Protein AF-A0A2J8XQU2-F1 (afdb_monomer_lite)

pLDDT: mean 79.67, std 24.93, range [30.41, 98.69]

Structure (mmCIF, N/CA/C/O backbone):
data_AF-A0A2J8XQU2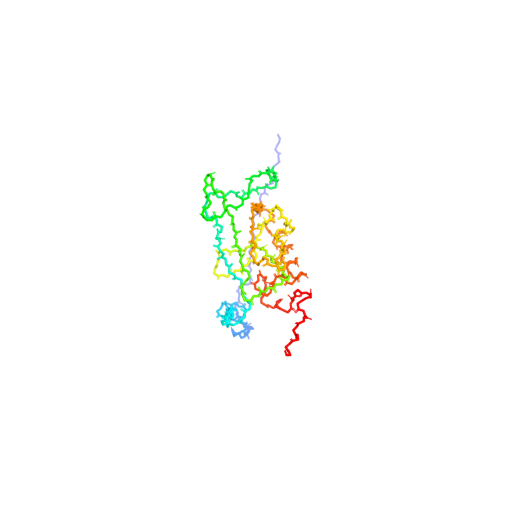-F1
#
_entry.id   AF-A0A2J8XQU2-F1
#
loop_
_atom_site.group_PDB
_atom_site.id
_atom_site.type_symbol
_atom_site.label_atom_id
_atom_site.label_alt_id
_atom_site.label_comp_id
_atom_site.label_asym_id
_atom_site.label_entity_id
_atom_site.label_seq_id
_atom_site.pdbx_PDB_ins_code
_atom_site.Cartn_x
_atom_site.Cartn_y
_atom_site.Cartn_z
_atom_site.occupancy
_atom_site.B_iso_or_equiv
_atom_site.auth_seq_id
_atom_site.auth_comp_id
_atom_site.auth_asym_id
_atom_site.auth_atom_id
_atom_site.pdbx_PDB_model_num
ATOM 1 N N . MET A 1 1 ? 41.305 3.226 -58.412 1.00 43.12 1 MET A N 1
ATOM 2 C CA . MET A 1 1 ? 41.741 1.813 -58.460 1.00 43.12 1 MET A CA 1
ATOM 3 C C . MET A 1 1 ? 40.711 0.968 -57.724 1.00 43.12 1 MET A C 1
ATOM 5 O O . MET A 1 1 ? 40.392 1.284 -56.589 1.00 43.12 1 MET A O 1
ATOM 9 N N . LYS A 1 2 ? 40.124 -0.008 -58.424 1.00 38.25 2 LYS A N 1
ATOM 10 C CA . LYS A 1 2 ? 39.023 -0.888 -57.993 1.00 38.25 2 LYS A CA 1
ATOM 11 C C . LYS A 1 2 ? 39.563 -2.205 -57.416 1.00 38.25 2 LYS A C 1
ATOM 13 O O . LYS A 1 2 ? 40.606 -2.656 -57.878 1.00 38.25 2 LYS A O 1
ATOM 18 N N . ARG A 1 3 ? 38.793 -2.818 -56.510 1.00 38.66 3 ARG A N 1
ATOM 19 C CA . ARG A 1 3 ? 38.532 -4.266 -56.267 1.00 38.66 3 ARG A CA 1
ATOM 20 C C . ARG A 1 3 ? 37.458 -4.273 -55.160 1.00 38.66 3 ARG A C 1
ATOM 22 O O . ARG A 1 3 ? 37.743 -3.732 -54.105 1.00 38.66 3 ARG A O 1
ATOM 29 N N . THR A 1 4 ? 36.184 -4.662 -55.271 1.00 38.62 4 THR A N 1
ATOM 30 C CA . THR A 1 4 ? 35.387 -5.628 -56.060 1.00 38.62 4 THR A CA 1
ATOM 31 C C . THR A 1 4 ? 35.758 -7.091 -55.838 1.00 38.62 4 THR A C 1
ATOM 33 O O . THR A 1 4 ? 36.781 -7.534 -56.339 1.00 38.62 4 THR A O 1
ATOM 36 N N . THR A 1 5 ? 34.885 -7.818 -55.131 1.00 39.47 5 THR A N 1
ATOM 37 C CA . THR A 1 5 ? 34.452 -9.226 -55.323 1.00 39.47 5 THR A CA 1
ATOM 38 C C . THR A 1 5 ? 33.246 -9.421 -54.378 1.00 39.47 5 THR A C 1
ATOM 40 O O . THR A 1 5 ? 33.361 -9.128 -53.198 1.00 39.47 5 THR A O 1
ATOM 43 N N . SER A 1 6 ? 31.993 -9.531 -54.833 1.00 33.88 6 SER A N 1
ATOM 44 C CA . SER A 1 6 ? 31.282 -10.534 -55.656 1.00 33.88 6 SER A CA 1
ATOM 45 C C . SER A 1 6 ? 30.573 -11.592 -54.800 1.00 33.88 6 SER A C 1
ATOM 47 O O . SER A 1 6 ? 31.212 -12.413 -54.155 1.00 33.88 6 SER A O 1
ATOM 49 N N . PHE A 1 7 ? 29.241 -11.574 -54.879 1.00 35.94 7 PHE A N 1
ATOM 50 C CA . PHE A 1 7 ? 28.306 -12.632 -54.488 1.00 35.94 7 PHE A CA 1
ATOM 51 C C . PHE A 1 7 ? 28.601 -13.979 -55.177 1.00 35.94 7 PHE A C 1
ATOM 53 O O . PHE A 1 7 ? 29.077 -13.983 -56.315 1.00 35.94 7 PHE A O 1
ATOM 60 N N . ARG A 1 8 ? 28.180 -15.091 -54.548 1.00 34.09 8 ARG A N 1
ATOM 61 C CA . ARG A 1 8 ? 27.651 -16.299 -55.218 1.00 34.09 8 ARG A CA 1
ATOM 62 C C . ARG A 1 8 ? 26.513 -16.924 -54.397 1.00 34.09 8 ARG A C 1
ATOM 64 O O . ARG A 1 8 ? 26.607 -17.001 -53.177 1.00 34.09 8 ARG A O 1
ATOM 71 N N . MET A 1 9 ? 25.452 -17.312 -55.104 1.00 30.41 9 MET A N 1
ATOM 72 C CA . MET A 1 9 ? 24.265 -18.032 -54.632 1.00 30.41 9 MET A CA 1
ATOM 73 C C . MET A 1 9 ? 24.419 -19.555 -54.808 1.00 30.41 9 MET A C 1
ATOM 75 O O . MET A 1 9 ? 25.161 -19.970 -55.691 1.00 30.41 9 MET A O 1
ATOM 79 N N . ALA A 1 10 ? 23.667 -20.286 -53.971 1.00 38.69 10 ALA A N 1
ATOM 80 C CA . ALA A 1 10 ? 22.918 -21.542 -54.163 1.00 38.69 10 ALA A CA 1
ATOM 81 C C . ALA A 1 10 ? 23.519 -22.730 -54.934 1.00 38.69 10 ALA A C 1
ATOM 83 O O . ALA A 1 10 ? 23.870 -22.583 -56.095 1.00 38.69 10 ALA A O 1
ATOM 84 N N . GLU A 1 11 ? 23.435 -23.917 -54.317 1.00 32.09 11 GLU A N 1
ATOM 85 C CA . GLU A 1 11 ? 22.993 -25.167 -54.961 1.00 32.09 11 GLU A CA 1
ATOM 86 C C . GLU A 1 11 ? 22.235 -26.042 -53.942 1.00 32.09 11 GLU A C 1
ATOM 88 O O . GLU A 1 11 ? 22.386 -25.888 -52.728 1.00 32.09 11 GLU A O 1
ATOM 93 N N . ASP A 1 12 ? 21.363 -26.878 -54.498 1.00 31.36 12 ASP A N 1
ATOM 94 C CA . ASP A 1 12 ? 20.118 -27.413 -53.958 1.00 31.36 12 ASP A CA 1
ATOM 95 C C . ASP A 1 12 ? 20.217 -28.688 -53.097 1.00 31.36 12 ASP A C 1
ATOM 97 O O . ASP A 1 12 ? 21.162 -29.475 -53.141 1.00 31.36 12 ASP A O 1
ATOM 101 N N . ASP A 1 13 ? 19.132 -28.863 -52.346 1.00 43.59 13 ASP A N 1
ATOM 102 C CA . ASP A 1 13 ? 18.644 -30.014 -51.583 1.00 43.59 13 ASP A CA 1
ATOM 103 C C . ASP A 1 13 ? 18.336 -31.231 -52.481 1.00 43.59 13 ASP A C 1
ATOM 105 O O . ASP A 1 13 ? 17.802 -31.060 -53.583 1.00 43.59 13 ASP A O 1
ATOM 109 N N . PRO A 1 14 ? 18.577 -32.472 -52.012 1.00 33.66 14 PRO A N 1
ATOM 110 C CA . PRO A 1 14 ? 17.665 -33.537 -52.408 1.00 33.66 14 PRO A CA 1
ATOM 111 C C . PRO A 1 14 ? 17.431 -34.590 -51.315 1.00 33.66 14 PRO A C 1
ATOM 113 O O . PRO A 1 14 ? 17.904 -35.708 -51.469 1.00 33.66 14 PRO A O 1
ATOM 116 N N . TYR A 1 15 ? 16.650 -34.322 -50.263 1.00 31.59 15 TYR A N 1
ATOM 117 C CA . TYR A 1 15 ? 15.946 -35.409 -49.547 1.00 31.59 15 TYR A CA 1
ATOM 118 C C . TYR A 1 15 ? 14.568 -34.988 -49.013 1.00 31.59 15 TYR A C 1
ATOM 120 O O . TYR A 1 15 ? 14.343 -34.828 -47.815 1.00 31.59 15 TYR A O 1
ATOM 128 N N . LEU A 1 16 ? 13.595 -34.911 -49.925 1.00 37.19 16 LEU A N 1
ATOM 129 C CA . LEU A 1 16 ? 12.168 -34.918 -49.603 1.00 37.19 16 LEU A CA 1
ATOM 130 C C . LEU A 1 16 ? 11.583 -36.298 -49.950 1.00 37.19 16 LEU A C 1
ATOM 132 O O . LEU A 1 16 ? 11.420 -36.645 -51.117 1.00 37.19 16 LEU A O 1
ATOM 136 N N . GLY A 1 17 ? 11.271 -37.083 -48.913 1.00 31.03 17 GLY A N 1
ATOM 137 C CA . GLY A 1 17 ? 10.650 -38.408 -49.007 1.00 31.03 17 GLY A CA 1
ATOM 138 C C . GLY A 1 17 ? 10.091 -38.895 -47.659 1.00 31.03 17 GLY A C 1
ATOM 139 O O . GLY A 1 17 ? 10.755 -39.650 -46.967 1.00 31.03 17 GLY A O 1
ATOM 140 N N . ARG A 1 18 ? 8.894 -38.388 -47.304 1.00 32.62 18 ARG A N 1
ATOM 141 C CA . ARG A 1 18 ? 7.809 -38.884 -46.396 1.00 32.62 18 ARG A CA 1
ATOM 142 C C . ARG A 1 18 ? 7.879 -40.343 -45.841 1.00 32.62 18 ARG A C 1
ATOM 144 O O . ARG A 1 18 ? 8.442 -41.190 -46.521 1.00 32.62 18 ARG A O 1
ATOM 151 N N . PRO A 1 19 ? 7.000 -40.753 -44.883 1.00 43.22 19 PRO A N 1
ATOM 152 C CA . PRO A 1 19 ? 6.423 -40.074 -43.705 1.00 43.22 19 PRO A CA 1
ATOM 153 C C . PRO A 1 19 ? 6.306 -40.992 -42.439 1.00 43.22 19 PRO A C 1
ATOM 155 O O . PRO A 1 19 ? 6.551 -42.188 -42.495 1.00 43.22 19 PRO A O 1
ATOM 158 N N . GLU A 1 20 ? 5.817 -40.415 -41.333 1.00 37.53 20 GLU A N 1
ATOM 159 C CA . GLU A 1 20 ? 5.125 -41.058 -40.187 1.00 37.53 20 GLU A CA 1
ATOM 160 C C . GLU A 1 20 ? 5.890 -42.012 -39.250 1.00 37.53 20 GLU A C 1
ATOM 162 O O . GLU A 1 20 ? 6.042 -43.198 -39.517 1.00 37.53 20 GLU A O 1
ATOM 167 N N . GLN A 1 21 ? 6.176 -41.525 -38.036 1.00 33.41 21 GLN A N 1
ATOM 168 C CA . GLN A 1 21 ? 5.879 -42.262 -36.802 1.00 33.41 21 GLN A CA 1
ATOM 169 C C . GLN A 1 21 ? 5.622 -41.262 -35.665 1.00 33.41 21 GLN A C 1
ATOM 171 O O . GLN A 1 21 ? 6.526 -40.674 -35.076 1.00 33.41 21 GLN A O 1
ATOM 176 N N . MET A 1 22 ? 4.331 -41.031 -35.426 1.00 33.19 22 MET A N 1
ATOM 177 C CA . MET A 1 22 ? 3.777 -40.339 -34.269 1.00 33.19 22 MET A CA 1
ATOM 178 C C . MET A 1 22 ? 4.274 -40.991 -32.975 1.00 33.19 22 MET A C 1
ATOM 180 O O . MET A 1 22 ? 3.878 -42.110 -32.651 1.00 33.19 22 MET A O 1
ATOM 184 N N . PHE A 1 23 ? 5.042 -40.259 -32.169 1.00 31.48 23 PHE A N 1
ATOM 185 C CA . PHE A 1 23 ? 4.977 -40.461 -30.726 1.00 31.48 23 PHE A CA 1
ATOM 186 C C . PHE A 1 23 ? 3.638 -39.889 -30.267 1.00 31.48 23 PHE A C 1
ATOM 188 O O . PHE A 1 23 ? 3.487 -38.684 -30.073 1.00 31.48 23 PHE A O 1
ATOM 195 N N . HIS A 1 24 ? 2.636 -40.761 -30.181 1.00 40.06 24 HIS A N 1
ATOM 196 C CA . HIS A 1 24 ? 1.336 -40.437 -29.614 1.00 40.06 24 HIS A CA 1
ATOM 197 C C . HIS A 1 24 ? 1.520 -40.254 -28.102 1.00 40.06 24 HIS A C 1
ATOM 199 O O . HIS A 1 24 ? 1.415 -41.197 -27.323 1.00 40.06 24 HIS A O 1
ATOM 205 N N . LEU A 1 25 ? 1.862 -39.037 -27.687 1.00 40.47 25 LEU A N 1
ATOM 206 C CA . LEU A 1 25 ? 1.637 -38.603 -26.316 1.00 40.47 25 LEU A CA 1
ATOM 207 C C . LEU A 1 25 ? 0.149 -38.264 -26.190 1.00 40.47 25 LEU A C 1
ATOM 209 O O . LEU A 1 25 ? -0.424 -37.605 -27.059 1.00 40.47 25 LEU A O 1
ATOM 213 N N . ASP A 1 26 ? -0.482 -38.805 -25.153 1.00 40.19 26 ASP A N 1
ATOM 214 C CA . ASP A 1 26 ? -1.908 -38.659 -24.869 1.00 40.19 26 ASP A CA 1
ATOM 215 C C . ASP A 1 26 ? -2.304 -37.163 -24.793 1.00 40.19 26 ASP A C 1
ATOM 217 O O . ASP A 1 26 ? -1.737 -36.427 -23.976 1.00 40.19 26 ASP A O 1
ATOM 221 N N . PRO A 1 27 ? -3.275 -36.691 -25.606 1.00 43.34 27 PRO A N 1
ATOM 222 C CA . PRO A 1 27 ? -3.783 -35.318 -25.552 1.00 43.34 27 PRO A CA 1
ATOM 223 C C . PRO A 1 27 ? -4.385 -34.934 -24.190 1.00 43.34 27 PRO A C 1
ATOM 225 O O . PRO A 1 27 ? -4.588 -33.748 -23.922 1.00 43.34 27 PRO A O 1
ATOM 228 N N . SER A 1 28 ? -4.668 -35.906 -23.316 1.00 45.03 28 SER A N 1
ATOM 229 C CA . SER A 1 28 ? -5.203 -35.658 -21.976 1.00 45.03 28 SER A CA 1
ATOM 230 C C . SER A 1 28 ? -4.217 -34.934 -21.050 1.00 45.03 28 SER A C 1
ATOM 232 O O . SER A 1 28 ? -4.653 -34.199 -20.167 1.00 45.03 28 SER A O 1
ATOM 234 N N . LEU A 1 29 ? -2.900 -35.057 -21.270 1.00 44.59 29 LEU A N 1
ATOM 235 C CA . LEU A 1 29 ? -1.884 -34.482 -20.376 1.00 44.59 29 LEU A CA 1
ATOM 236 C C . LEU A 1 29 ? -1.536 -33.019 -20.689 1.00 44.59 29 LEU A C 1
ATOM 238 O O . LEU A 1 29 ? -1.094 -32.291 -19.802 1.00 44.59 29 LEU A O 1
ATOM 242 N N . THR A 1 30 ? -1.768 -32.549 -21.918 1.00 43.12 30 THR A N 1
ATOM 243 C CA . THR A 1 30 ? -1.549 -31.136 -22.279 1.00 43.12 30 THR A CA 1
ATOM 244 C C . THR A 1 30 ? -2.686 -30.227 -21.817 1.00 43.12 30 THR A C 1
ATOM 246 O O . THR A 1 30 ? -2.458 -29.048 -21.543 1.00 43.12 30 THR A O 1
ATOM 249 N N . HIS A 1 31 ? -3.902 -30.763 -21.673 1.00 42.72 31 HIS A N 1
ATOM 250 C CA . HIS A 1 31 ? -5.060 -29.996 -21.206 1.00 42.72 31 HIS A CA 1
ATOM 251 C C . HIS A 1 31 ? -5.045 -29.715 -19.697 1.00 42.72 31 HIS A C 1
ATOM 253 O O . HIS A 1 31 ? -5.688 -28.765 -19.252 1.00 42.72 31 HIS A O 1
ATOM 259 N N . THR A 1 32 ? -4.269 -30.464 -18.912 1.00 41.50 32 THR A N 1
ATOM 260 C CA . THR A 1 32 ? -4.180 -30.277 -17.455 1.00 41.50 32 THR A CA 1
ATOM 261 C C . THR A 1 32 ? -3.236 -29.141 -17.044 1.00 41.50 32 THR A C 1
ATOM 263 O O . THR A 1 32 ? -3.333 -28.655 -15.923 1.00 41.50 32 THR A O 1
ATOM 266 N N . ILE A 1 33 ? -2.346 -28.681 -17.935 1.00 46.94 33 ILE A N 1
ATOM 267 C CA . ILE A 1 33 ? -1.337 -27.645 -17.623 1.00 46.94 33 ILE A CA 1
ATOM 268 C C . ILE A 1 33 ? -1.902 -26.220 -17.783 1.00 46.94 33 ILE A C 1
ATOM 270 O O . ILE A 1 33 ? -1.455 -25.293 -17.116 1.00 46.94 33 ILE A O 1
ATOM 274 N N . PHE A 1 34 ? -2.916 -26.034 -18.634 1.00 44.94 34 PHE A N 1
ATOM 275 C CA . PHE A 1 34 ? -3.485 -24.722 -18.969 1.00 44.94 34 PHE A CA 1
ATOM 276 C C . PHE A 1 34 ? -5.014 -24.698 -18.851 1.00 44.94 34 PHE A C 1
ATOM 278 O O . PHE A 1 34 ? -5.697 -24.165 -19.723 1.00 44.94 34 PHE A O 1
ATOM 285 N N . ASN A 1 35 ? -5.570 -25.255 -17.771 1.00 38.97 35 ASN A N 1
ATOM 286 C CA . ASN A 1 35 ? -6.987 -25.065 -17.465 1.00 38.97 35 ASN A CA 1
ATOM 287 C C . ASN A 1 35 ? -7.169 -23.971 -16.390 1.00 38.97 35 ASN A C 1
ATOM 289 O O . ASN A 1 35 ? -6.991 -24.250 -15.205 1.00 38.97 35 ASN A O 1
ATOM 293 N N . PRO A 1 36 ? -7.531 -22.723 -16.753 1.00 44.53 36 PRO A N 1
ATOM 294 C CA . PRO A 1 36 ? -7.710 -21.628 -15.797 1.00 44.53 36 PRO A CA 1
ATOM 295 C C . PRO A 1 36 ? -9.072 -21.674 -15.078 1.00 44.53 36 PRO A C 1
ATOM 297 O O . PRO A 1 36 ? -9.417 -20.734 -14.363 1.00 44.53 36 PRO A O 1
ATOM 300 N N . GLU A 1 37 ? -9.869 -22.727 -15.289 1.00 42.50 37 GLU A N 1
ATOM 301 C CA . GLU A 1 37 ? -11.271 -22.798 -14.856 1.00 42.50 37 GLU A CA 1
ATOM 302 C C . GLU A 1 37 ? -11.490 -23.559 -13.533 1.00 42.50 37 GLU A C 1
ATOM 304 O O . GLU A 1 37 ? -12.610 -23.567 -13.033 1.00 42.50 37 GLU A O 1
ATOM 309 N N . VAL A 1 38 ? -10.465 -24.179 -12.927 1.00 42.16 38 VAL A N 1
ATOM 310 C CA . VAL A 1 38 ? -10.684 -25.114 -11.792 1.00 42.16 38 VAL A CA 1
ATOM 311 C C . VAL A 1 38 ? -10.318 -24.551 -10.415 1.00 42.16 38 VAL A C 1
ATOM 313 O O . VAL A 1 38 ? -10.770 -25.076 -9.406 1.00 42.16 38 VAL A O 1
ATOM 316 N N . PHE A 1 39 ? -9.583 -23.445 -10.322 1.00 45.66 39 PHE A N 1
ATOM 317 C CA . PHE A 1 39 ? -9.234 -22.870 -9.021 1.00 45.66 39 PHE A CA 1
ATOM 318 C C . PHE A 1 39 ? -9.614 -21.398 -8.957 1.00 45.66 39 PHE A C 1
ATOM 320 O O . PHE A 1 39 ? -8.787 -20.502 -9.087 1.00 45.66 39 PHE A O 1
ATOM 327 N N . GLN A 1 40 ? -10.899 -21.148 -8.712 1.00 40.41 40 GLN A N 1
ATOM 328 C CA . GLN A 1 40 ? -11.267 -19.991 -7.909 1.00 40.41 40 GLN A CA 1
ATOM 329 C C . GLN A 1 40 ? -11.013 -20.381 -6.451 1.00 40.41 40 GLN A C 1
ATOM 331 O O . GLN A 1 40 ? -11.715 -21.260 -5.948 1.00 40.41 40 GLN A O 1
ATOM 336 N N . PRO A 1 41 ? -10.054 -19.763 -5.738 1.00 42.56 41 PRO A N 1
ATOM 337 C CA . PRO A 1 41 ? -10.080 -19.805 -4.289 1.00 42.56 41 PRO A CA 1
ATOM 338 C C . PRO A 1 41 ? -11.378 -19.102 -3.895 1.00 42.56 41 PRO A C 1
ATOM 340 O O . PRO A 1 41 ? -11.480 -17.875 -3.965 1.00 42.56 41 PRO A O 1
ATOM 343 N N . GLN A 1 42 ? -12.414 -19.878 -3.577 1.00 43.12 42 GLN A N 1
ATOM 344 C CA . GLN A 1 42 ? -13.614 -19.329 -2.973 1.00 43.12 42 GLN A CA 1
ATOM 345 C C . GLN A 1 42 ? -13.161 -18.678 -1.673 1.00 43.12 42 GLN A C 1
ATOM 347 O O . GLN A 1 42 ? -12.757 -19.355 -0.728 1.00 43.12 42 GLN A O 1
ATOM 352 N N . MET A 1 43 ? -13.166 -17.345 -1.652 1.00 51.25 43 MET A N 1
ATOM 353 C CA . MET A 1 43 ? -13.045 -16.599 -0.412 1.00 51.25 43 MET A CA 1
ATOM 354 C C . MET A 1 43 ? -14.182 -17.093 0.475 1.00 51.25 43 MET A C 1
ATOM 356 O O . MET A 1 43 ? -15.351 -16.880 0.149 1.00 51.25 43 MET A O 1
ATOM 360 N N . ALA A 1 44 ? -13.842 -17.825 1.537 1.00 47.84 44 ALA A N 1
ATOM 361 C CA . ALA A 1 44 ? -14.818 -18.260 2.518 1.00 47.84 44 ALA A CA 1
ATOM 362 C C . ALA A 1 44 ? -15.577 -17.014 2.988 1.00 47.84 44 ALA A C 1
ATOM 364 O O . ALA A 1 44 ? -14.968 -16.060 3.480 1.00 47.84 44 ALA A O 1
ATOM 365 N N . LEU A 1 45 ? -16.892 -16.992 2.762 1.00 48.53 45 LEU A N 1
ATOM 366 C CA . LEU A 1 45 ? -17.758 -15.954 3.303 1.00 48.53 45 LEU A CA 1
ATOM 367 C C . LEU A 1 45 ? -17.544 -15.931 4.824 1.00 48.53 45 LEU A C 1
ATOM 369 O O . LEU A 1 45 ? -17.613 -16.999 5.438 1.00 48.53 45 LEU A O 1
ATOM 373 N N . PRO A 1 46 ? -17.264 -14.768 5.440 1.00 55.97 46 PRO A N 1
ATOM 374 C CA . PRO A 1 46 ? -17.127 -14.698 6.884 1.00 55.97 46 PRO A CA 1
ATOM 375 C C . PRO A 1 46 ? -18.438 -15.172 7.511 1.00 55.97 46 PRO A C 1
ATOM 377 O O . PRO A 1 46 ? -19.499 -14.604 7.246 1.00 55.97 46 PRO A O 1
ATOM 380 N N . THR A 1 47 ? -18.382 -16.220 8.328 1.00 54.59 47 THR A N 1
ATOM 381 C CA . THR A 1 47 ? -19.443 -16.527 9.288 1.00 54.59 47 THR A CA 1
ATOM 382 C C . THR A 1 47 ? -19.683 -15.268 10.123 1.00 54.59 47 THR A C 1
ATOM 384 O O . THR A 1 47 ? -18.723 -14.637 10.567 1.00 54.59 47 THR A O 1
ATOM 387 N N . ALA A 1 48 ? -20.947 -14.877 10.306 1.00 61.59 48 ALA A N 1
ATOM 388 C CA . ALA A 1 48 ? -21.342 -13.581 10.875 1.00 61.59 48 ALA A CA 1
ATOM 389 C C . ALA A 1 48 ? -20.799 -13.291 12.296 1.00 61.59 48 ALA A C 1
ATOM 391 O O . ALA A 1 48 ? -20.872 -12.152 12.754 1.00 61.59 48 ALA A O 1
ATOM 392 N N . ASP A 1 49 ? -20.203 -14.286 12.956 1.00 81.31 49 ASP A N 1
ATOM 393 C CA . ASP A 1 49 ? -19.818 -14.239 14.366 1.00 81.31 49 ASP A CA 1
ATOM 394 C C . ASP A 1 49 ? -18.304 -14.037 14.610 1.00 81.31 49 ASP A C 1
ATOM 396 O O . ASP A 1 49 ? -17.888 -13.868 15.754 1.00 81.31 49 ASP A O 1
ATOM 400 N N . GLY A 1 50 ? -17.456 -14.032 13.569 1.00 90.06 50 GLY A N 1
ATOM 401 C CA . GLY A 1 50 ? -15.992 -13.903 13.704 1.00 90.06 50 GLY A CA 1
ATOM 402 C C . GLY A 1 50 ? -15.430 -12.485 13.481 1.00 90.06 50 GLY A C 1
ATOM 403 O O . GLY A 1 50 ? -16.132 -11.621 12.943 1.00 90.06 50 GLY A O 1
ATOM 404 N N . PRO A 1 51 ? -14.153 -12.224 13.844 1.00 95.19 51 PRO A N 1
ATOM 405 C CA . PRO A 1 51 ? -13.457 -10.989 13.487 1.00 95.19 51 PRO A CA 1
ATOM 406 C C . PRO A 1 51 ? -13.404 -10.777 11.973 1.00 95.19 51 PRO A C 1
ATOM 408 O O . PRO A 1 51 ? -13.068 -11.694 11.223 1.00 95.19 51 PRO A O 1
ATOM 411 N N . TYR A 1 52 ? -13.668 -9.553 11.516 1.00 95.50 52 TYR A N 1
ATOM 412 C CA . TYR A 1 52 ? -13.568 -9.198 10.098 1.00 95.50 52 TYR A CA 1
ATOM 413 C C . TYR A 1 52 ? -13.028 -7.781 9.903 1.00 95.50 52 TYR A C 1
ATOM 415 O O . TYR A 1 52 ? -13.110 -6.932 10.791 1.00 95.50 52 TYR A O 1
ATOM 423 N N . LEU A 1 53 ? -12.465 -7.519 8.723 1.00 97.00 53 LEU A N 1
ATOM 424 C CA . LEU A 1 53 ? -11.966 -6.201 8.344 1.00 97.00 53 LEU A CA 1
ATOM 425 C C . LEU A 1 53 ? -13.006 -5.480 7.478 1.00 97.00 53 LEU A C 1
ATOM 427 O O . LEU A 1 53 ? -13.444 -6.005 6.457 1.00 97.00 53 LEU A O 1
ATOM 431 N N . GLN A 1 54 ? -13.377 -4.263 7.863 1.00 97.94 54 GLN A N 1
ATOM 432 C CA . GLN A 1 54 ? -14.306 -3.407 7.130 1.00 97.94 54 GLN A CA 1
ATOM 433 C C . GLN A 1 54 ? -13.590 -2.158 6.621 1.00 97.94 54 GLN A C 1
ATOM 435 O O . GLN A 1 54 ? -12.907 -1.483 7.384 1.00 97.94 54 GLN A O 1
ATOM 440 N N . ILE A 1 55 ? -13.787 -1.796 5.353 1.00 98.50 55 ILE A N 1
ATOM 441 C CA . ILE A 1 55 ? -13.350 -0.493 4.835 1.00 98.50 55 ILE A CA 1
ATOM 442 C C . ILE A 1 55 ? -14.405 0.552 5.220 1.00 98.50 55 ILE A C 1
ATOM 444 O O . ILE A 1 55 ? -15.555 0.446 4.800 1.00 98.50 55 ILE A O 1
ATOM 448 N N . LEU A 1 56 ? -14.018 1.544 6.025 1.00 98.44 56 LEU A N 1
ATOM 449 C CA . LEU A 1 56 ? -14.876 2.670 6.415 1.00 98.44 56 LEU A CA 1
ATOM 450 C C . LEU A 1 56 ? -14.823 3.801 5.387 1.00 98.44 56 LEU A C 1
ATOM 452 O O . LEU A 1 56 ? -15.845 4.396 5.057 1.00 98.44 56 LEU A O 1
ATOM 456 N N . GLU A 1 57 ? -13.632 4.072 4.855 1.00 98.50 57 GLU A N 1
ATOM 457 C CA . GLU A 1 57 ? -13.418 5.072 3.818 1.00 98.50 57 GLU A CA 1
ATOM 458 C C . GLU A 1 57 ? -12.543 4.488 2.709 1.00 98.50 57 GLU A C 1
ATOM 460 O O . GLU A 1 57 ? -11.406 4.075 2.940 1.00 98.50 57 GLU A O 1
ATOM 465 N N . GLN A 1 58 ? -13.082 4.453 1.490 1.00 98.69 58 GLN A N 1
ATOM 466 C CA . GLN A 1 58 ? -12.360 3.996 0.302 1.00 98.69 58 GLN A CA 1
ATOM 467 C C . GLN A 1 58 ? -11.318 5.033 -0.148 1.00 98.69 58 GLN A C 1
ATOM 469 O O . GLN A 1 58 ? -11.518 6.227 0.079 1.00 98.69 58 GLN A O 1
ATOM 474 N N . PRO A 1 59 ? -10.234 4.640 -0.842 1.00 98.19 59 PRO A N 1
ATOM 475 C CA . PRO A 1 59 ? -9.357 5.598 -1.504 1.00 98.19 59 PRO A CA 1
ATOM 476 C C . PRO A 1 59 ? -10.076 6.316 -2.649 1.00 98.19 59 PRO A C 1
ATOM 478 O O . PRO A 1 59 ? -10.942 5.760 -3.331 1.00 98.19 59 PRO A O 1
ATOM 481 N N . LYS A 1 60 ? -9.683 7.564 -2.908 1.00 97.81 60 LYS A N 1
ATOM 482 C CA . LYS A 1 60 ? -10.196 8.332 -4.041 1.00 97.81 60 LYS A CA 1
ATOM 483 C C . LYS A 1 60 ? -9.756 7.683 -5.350 1.00 97.81 60 LYS A C 1
ATOM 485 O O . LYS A 1 60 ? -8.565 7.554 -5.618 1.00 97.81 60 LYS A O 1
ATOM 490 N N . GLN A 1 61 ? -10.720 7.319 -6.193 1.00 97.62 61 GLN A N 1
ATOM 491 C CA . GLN A 1 61 ? -10.450 6.559 -7.421 1.00 97.62 61 GLN A CA 1
ATOM 492 C C . GLN A 1 61 ? -9.710 7.352 -8.507 1.00 97.62 61 GLN A C 1
ATOM 494 O O . GLN A 1 61 ? -9.063 6.768 -9.372 1.00 97.62 61 GLN A O 1
ATOM 499 N N . ARG A 1 62 ? -9.843 8.683 -8.517 1.00 96.31 62 ARG A N 1
ATOM 500 C CA . ARG A 1 62 ? -9.297 9.554 -9.567 1.00 96.31 62 ARG A CA 1
ATOM 501 C C . ARG A 1 62 ? -8.621 10.779 -8.968 1.00 96.31 62 ARG A C 1
ATOM 503 O O . ARG A 1 62 ? -8.929 11.197 -7.855 1.00 96.31 62 ARG A O 1
ATOM 510 N N . GLY A 1 63 ? -7.720 11.372 -9.746 1.00 94.69 63 GLY A N 1
ATOM 511 C CA . GLY A 1 63 ? -7.024 12.610 -9.387 1.00 94.69 63 GLY A CA 1
ATOM 512 C C . GLY A 1 63 ? -5.766 12.416 -8.538 1.00 94.69 63 GLY A C 1
ATOM 513 O O . GLY A 1 63 ? -5.042 13.383 -8.320 1.00 94.69 63 GLY A O 1
ATOM 514 N N . PHE A 1 64 ? -5.462 11.190 -8.103 1.00 96.25 64 PHE A N 1
ATOM 515 C CA . PHE A 1 64 ? -4.173 10.874 -7.495 1.00 96.25 64 PHE A CA 1
ATOM 516 C C . PHE A 1 64 ? -3.133 10.536 -8.571 1.00 96.25 64 PHE A C 1
ATOM 518 O O . PHE A 1 64 ? -3.422 9.797 -9.512 1.00 96.25 64 PHE A O 1
ATOM 525 N N . ARG A 1 65 ? -1.918 11.077 -8.435 1.00 95.81 65 ARG A N 1
ATOM 526 C CA . ARG A 1 65 ? -0.815 10.871 -9.383 1.00 95.81 65 ARG A CA 1
ATOM 527 C C . ARG A 1 65 ? 0.254 9.987 -8.757 1.00 95.81 65 ARG A C 1
ATOM 529 O O . ARG A 1 65 ? 0.843 10.364 -7.746 1.00 95.81 65 ARG A O 1
ATOM 536 N N . PHE A 1 66 ? 0.549 8.867 -9.411 1.00 96.94 66 PHE A N 1
ATOM 537 C CA . PHE A 1 66 ? 1.689 8.023 -9.054 1.00 96.94 66 PHE A CA 1
ATOM 538 C C . PHE A 1 66 ? 2.989 8.732 -9.435 1.00 96.94 66 PHE A C 1
ATOM 540 O O . PHE A 1 66 ? 3.013 9.524 -10.382 1.00 96.94 66 PHE A O 1
ATOM 547 N N . ARG A 1 67 ? 4.057 8.466 -8.685 1.00 96.56 67 ARG A N 1
ATOM 548 C CA . ARG A 1 67 ? 5.315 9.214 -8.790 1.00 96.56 67 ARG A CA 1
ATOM 549 C C . ARG A 1 67 ? 6.482 8.296 -9.072 1.00 96.56 67 ARG A C 1
ATOM 551 O O . ARG A 1 67 ? 6.564 7.228 -8.482 1.00 96.56 67 ARG A O 1
ATOM 558 N N . TYR A 1 68 ? 7.387 8.711 -9.944 1.00 96.56 68 TYR A N 1
ATOM 559 C CA . TYR A 1 68 ? 8.656 8.016 -10.134 1.00 96.56 68 TYR A CA 1
ATOM 560 C C . TYR A 1 68 ? 9.616 8.320 -8.982 1.00 96.56 68 TYR A C 1
ATOM 562 O O . TYR A 1 68 ? 9.534 9.371 -8.352 1.00 96.56 68 TYR A O 1
ATOM 570 N N . VAL A 1 69 ? 10.584 7.426 -8.756 1.00 94.19 69 VAL A N 1
ATOM 571 C CA . VAL A 1 69 ? 11.632 7.597 -7.728 1.00 94.19 69 VAL A CA 1
ATOM 572 C C . VAL A 1 69 ? 12.348 8.945 -7.864 1.00 94.19 69 VAL A C 1
ATOM 574 O O . VAL A 1 69 ? 12.626 9.602 -6.866 1.00 94.19 69 VAL A O 1
ATOM 577 N N . CYS A 1 70 ? 12.604 9.387 -9.097 1.00 95.06 70 CYS A N 1
ATOM 578 C CA . CYS A 1 70 ? 13.311 10.636 -9.373 1.00 95.06 70 CYS A CA 1
ATOM 579 C C . CYS A 1 70 ? 12.530 11.913 -9.006 1.00 95.06 70 CYS A C 1
ATOM 581 O O . CYS A 1 70 ? 13.126 12.984 -9.008 1.00 95.06 70 CYS A O 1
ATOM 583 N N . GLU A 1 71 ? 11.232 11.827 -8.690 1.00 93.88 71 GLU A N 1
ATOM 584 C CA . GLU A 1 71 ? 10.421 12.984 -8.274 1.00 93.88 71 GLU A CA 1
ATOM 585 C C . GLU A 1 71 ? 10.561 13.304 -6.772 1.00 93.88 71 GLU A C 1
ATOM 587 O O . GLU A 1 71 ? 10.195 14.394 -6.338 1.00 93.88 71 GLU A O 1
ATOM 592 N N . GLY A 1 72 ? 11.103 12.382 -5.969 1.00 88.88 72 GLY A N 1
ATOM 593 C CA . GLY A 1 72 ? 11.231 12.552 -4.521 1.00 88.88 72 GLY A CA 1
ATOM 594 C C . GLY A 1 72 ? 9.927 12.313 -3.724 1.00 88.88 72 GLY A C 1
ATOM 595 O O . GLY A 1 72 ? 8.878 11.996 -4.289 1.00 88.88 72 GLY A O 1
ATOM 596 N N . PRO A 1 73 ? 9.978 12.414 -2.380 1.00 78.88 73 PRO A N 1
ATOM 597 C CA . PRO A 1 73 ? 8.953 11.848 -1.486 1.00 78.88 73 PRO A CA 1
ATOM 598 C C . PRO A 1 73 ? 7.728 12.739 -1.175 1.00 78.88 73 PRO A C 1
ATOM 600 O O . PRO A 1 73 ? 6.781 12.269 -0.548 1.00 78.88 73 PRO A O 1
ATOM 603 N N . SER A 1 74 ? 7.702 14.021 -1.551 1.00 64.12 74 SER A N 1
ATOM 604 C CA . SER A 1 74 ? 6.844 15.040 -0.906 1.00 64.12 74 SER A CA 1
ATOM 605 C C . SER A 1 74 ? 5.488 15.337 -1.575 1.00 64.12 74 SER A C 1
ATOM 607 O O . SER A 1 74 ? 4.846 16.337 -1.254 1.00 64.12 74 SER A O 1
ATOM 609 N N . HIS A 1 75 ? 4.990 14.488 -2.478 1.00 68.56 75 HIS A N 1
ATOM 610 C CA . HIS A 1 75 ? 3.835 14.828 -3.331 1.00 68.56 75 HIS A CA 1
ATOM 611 C C . HIS A 1 75 ? 2.430 14.668 -2.710 1.00 68.56 75 HIS A C 1
ATOM 613 O O . HIS A 1 75 ? 1.433 14.842 -3.416 1.00 68.56 75 HIS A O 1
ATOM 619 N N . GLY A 1 76 ? 2.335 14.413 -1.403 1.00 84.81 76 GLY A N 1
ATOM 620 C CA . GLY A 1 76 ? 1.067 14.237 -0.689 1.00 84.81 76 GLY A CA 1
ATOM 621 C C . GLY A 1 76 ? 0.538 12.798 -0.727 1.00 84.81 76 GLY A C 1
ATOM 622 O O . GLY A 1 76 ? 0.881 12.014 -1.609 1.00 84.81 76 GLY A O 1
ATOM 623 N N . GLY A 1 77 ? -0.269 12.446 0.277 1.00 93.00 77 GLY A N 1
ATOM 624 C CA . GLY A 1 77 ? -0.826 11.102 0.433 1.00 93.00 77 GLY A CA 1
ATOM 625 C C . GLY A 1 77 ? -2.089 10.863 -0.394 1.00 93.00 77 GLY A C 1
ATOM 626 O O . GLY A 1 77 ? -2.769 11.805 -0.806 1.00 93.00 77 GLY A O 1
ATOM 627 N N . LEU A 1 78 ? -2.395 9.588 -0.614 1.00 96.25 78 LEU A N 1
ATOM 628 C CA . LEU A 1 78 ? -3.589 9.089 -1.275 1.00 96.25 78 LEU A CA 1
ATOM 629 C C . LEU A 1 78 ? -4.819 9.567 -0.492 1.00 96.25 78 LEU A C 1
ATOM 631 O O . LEU A 1 78 ? -5.007 9.159 0.656 1.00 96.25 78 LEU A O 1
ATOM 635 N N . PRO A 1 79 ? -5.649 10.448 -1.073 1.00 97.62 79 PRO A N 1
ATOM 636 C CA . PRO A 1 79 ? -6.830 10.934 -0.384 1.00 97.62 79 PRO A CA 1
ATOM 637 C C . PRO A 1 79 ? -7.885 9.833 -0.303 1.00 97.62 79 PRO A C 1
ATOM 639 O O . PRO A 1 79 ? -7.944 8.937 -1.148 1.00 97.62 79 PRO A O 1
ATOM 642 N N . GLY A 1 80 ? -8.755 9.932 0.693 1.00 98.44 80 GLY A N 1
ATO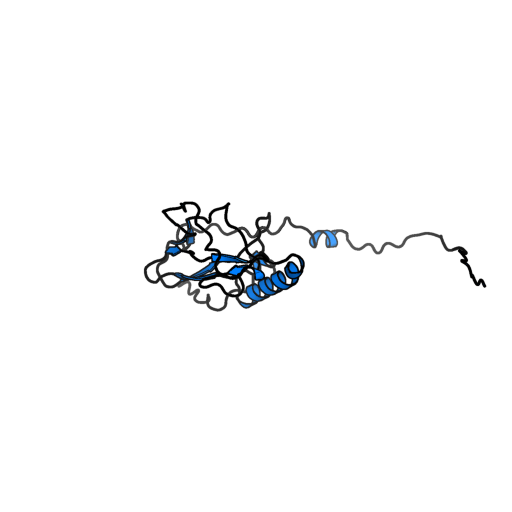M 643 C CA . GLY A 1 80 ? -9.961 9.127 0.756 1.00 98.44 80 GLY A CA 1
ATOM 644 C C . GLY A 1 80 ? -11.053 9.663 -0.178 1.00 98.44 80 GLY A C 1
ATOM 645 O O . GLY A 1 80 ? -10.950 10.759 -0.742 1.00 98.44 80 GLY A O 1
ATOM 646 N N . ALA A 1 81 ? -12.081 8.857 -0.415 1.00 98.44 81 ALA A N 1
ATOM 647 C CA . ALA A 1 81 ? -13.102 9.113 -1.424 1.00 98.44 81 ALA A CA 1
ATOM 648 C C . ALA A 1 81 ? -13.924 10.375 -1.122 1.00 98.44 81 ALA A C 1
ATOM 650 O O . ALA A 1 81 ? -14.268 11.106 -2.051 1.00 98.44 81 ALA A O 1
ATOM 651 N N . SER A 1 82 ? -14.170 10.662 0.159 1.00 97.62 82 SER A N 1
ATOM 652 C CA . SER A 1 82 ? -14.899 11.847 0.633 1.00 97.62 82 SER A CA 1
ATOM 653 C C . SER A 1 82 ? -13.999 13.070 0.857 1.00 97.62 82 SER A C 1
ATOM 655 O O . SER A 1 82 ? -14.465 14.099 1.340 1.00 97.62 82 SER A O 1
ATOM 657 N N . SER A 1 83 ? -12.716 12.987 0.491 1.00 97.62 83 SER A N 1
ATOM 658 C CA . SER A 1 83 ? -11.733 14.036 0.768 1.00 97.62 83 SER A CA 1
ATOM 659 C C . SER A 1 83 ? -11.960 15.263 -0.113 1.00 97.62 83 SER A C 1
ATOM 661 O O . SER A 1 83 ? -11.956 15.172 -1.349 1.00 97.62 83 SER A O 1
ATOM 663 N N . GLU A 1 84 ? -12.098 16.425 0.518 1.00 95.50 84 GLU A N 1
ATOM 664 C CA . GLU A 1 84 ? -12.358 17.723 -0.110 1.00 95.50 84 GLU A CA 1
ATOM 665 C C . GLU A 1 84 ? -11.231 18.728 0.177 1.00 95.50 84 GLU A C 1
ATOM 667 O O . GLU A 1 84 ? -10.409 18.535 1.074 1.00 95.50 84 GLU A O 1
ATOM 672 N N . LYS A 1 85 ? -11.197 19.851 -0.563 1.00 91.50 85 LYS A N 1
ATOM 673 C CA . LYS A 1 85 ? -10.130 20.871 -0.466 1.00 91.50 85 LYS A CA 1
ATOM 674 C C . LYS A 1 85 ? -9.892 21.358 0.970 1.00 91.50 85 LYS A C 1
ATOM 676 O O . LYS A 1 85 ? -8.741 21.503 1.375 1.00 91.50 85 LYS A O 1
ATOM 681 N N . ASN A 1 86 ? -10.970 21.574 1.724 1.00 94.06 86 ASN A N 1
ATOM 682 C CA . ASN A 1 86 ? -10.926 22.114 3.087 1.00 94.06 86 ASN A CA 1
ATOM 683 C C . ASN A 1 86 ? -11.187 21.053 4.168 1.00 94.06 86 ASN A C 1
ATOM 685 O O . ASN A 1 86 ? -11.092 21.351 5.354 1.00 94.06 86 ASN A O 1
ATOM 689 N N . LYS A 1 87 ? -11.508 19.818 3.773 1.00 95.62 87 LYS A N 1
ATOM 690 C CA . LYS A 1 87 ? -11.833 18.713 4.676 1.00 95.62 87 LYS A CA 1
ATOM 691 C C . LYS A 1 87 ? -11.158 17.449 4.159 1.00 95.62 87 LYS A C 1
ATOM 693 O O . LYS A 1 87 ? -11.752 16.645 3.447 1.00 95.62 87 LYS A O 1
ATOM 698 N N . LYS A 1 88 ? -9.868 17.327 4.473 1.00 96.19 88 LYS A N 1
ATOM 699 C CA . LYS A 1 88 ? -9.060 16.185 4.047 1.00 96.19 88 LYS A CA 1
ATOM 700 C C . LYS A 1 88 ? -9.459 14.945 4.835 1.00 96.19 88 LYS A C 1
ATOM 702 O O . LYS A 1 88 ? -9.423 14.95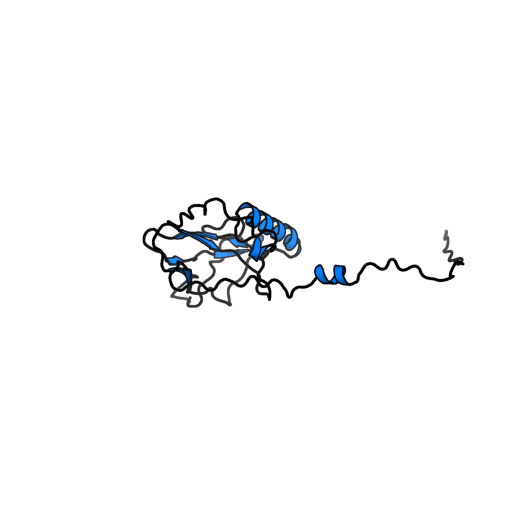5 6.063 1.00 96.19 88 LYS A O 1
ATOM 707 N N . SER A 1 89 ? -9.766 13.886 4.111 1.00 97.69 89 SER A N 1
ATOM 708 C CA . SER A 1 89 ? -9.980 12.541 4.632 1.00 97.69 89 SER A CA 1
ATOM 709 C C . SER A 1 89 ? -9.123 11.532 3.857 1.00 97.69 89 SER A C 1
ATOM 711 O O . SER A 1 89 ? -8.512 11.879 2.832 1.00 97.69 89 SER A O 1
ATOM 713 N N . TYR A 1 90 ? -9.007 10.312 4.379 1.00 98.06 90 TYR A N 1
ATOM 714 C CA . TYR A 1 90 ? -8.009 9.321 3.969 1.00 98.06 90 TYR A CA 1
ATOM 715 C C . TYR A 1 90 ? -8.598 7.913 4.017 1.00 98.06 90 TYR A C 1
ATOM 717 O O . TYR A 1 90 ? -9.551 7.695 4.760 1.00 98.06 90 TYR A O 1
ATOM 725 N N . PRO A 1 91 ? -8.024 6.940 3.286 1.00 98.50 91 PRO A N 1
ATOM 726 C CA . PRO A 1 91 ? -8.475 5.560 3.378 1.00 98.50 91 PRO A CA 1
ATOM 727 C C . PRO A 1 91 ? -8.476 5.083 4.829 1.00 98.50 91 PRO A C 1
ATOM 729 O O . PRO A 1 91 ? -7.519 5.342 5.567 1.00 98.50 91 PRO A O 1
ATOM 732 N N . GLN A 1 92 ? -9.539 4.394 5.231 1.00 98.50 92 GLN A N 1
ATOM 733 C CA . GLN A 1 92 ? -9.732 3.963 6.610 1.00 98.50 92 GLN A CA 1
ATOM 734 C C . GLN A 1 92 ? -10.364 2.577 6.662 1.00 98.50 92 GLN A C 1
ATOM 736 O O . GLN A 1 92 ? -11.304 2.282 5.922 1.00 98.50 92 GLN A O 1
ATOM 741 N N . VAL A 1 93 ? -9.864 1.742 7.567 1.00 98.50 93 VAL A N 1
ATOM 742 C CA . VAL A 1 93 ? -10.406 0.413 7.858 1.00 98.50 93 VAL A CA 1
ATOM 743 C C . VAL A 1 93 ? -10.726 0.279 9.339 1.00 98.50 93 VAL A C 1
ATOM 745 O O . VAL A 1 93 ? -10.189 1.013 10.167 1.00 98.50 93 VAL A O 1
ATOM 748 N N . LYS A 1 94 ? -11.588 -0.673 9.675 1.00 97.88 94 LYS A N 1
ATOM 749 C CA . LYS A 1 94 ? -11.935 -1.048 11.039 1.00 97.88 94 LYS A CA 1
ATOM 750 C C . LYS A 1 94 ? -11.886 -2.558 11.177 1.00 97.88 94 LYS A C 1
ATOM 752 O O . LYS A 1 94 ? -12.432 -3.267 10.336 1.00 97.88 94 LYS A O 1
ATOM 757 N N . ILE A 1 95 ? -11.266 -3.038 12.245 1.00 97.56 95 ILE A N 1
ATOM 758 C CA . ILE A 1 95 ? -11.415 -4.428 12.667 1.00 97.56 95 ILE A CA 1
ATOM 759 C C . ILE A 1 95 ? -12.691 -4.508 13.511 1.00 97.56 95 ILE A C 1
ATOM 761 O O . ILE A 1 95 ? -12.829 -3.821 14.525 1.00 97.56 95 ILE A O 1
ATOM 765 N N . CYS A 1 96 ? -13.651 -5.298 13.049 1.00 95.75 96 CYS A N 1
ATOM 766 C CA . CYS A 1 96 ? -14.939 -5.517 13.692 1.00 95.75 96 CYS A CA 1
ATOM 767 C C . CYS A 1 96 ? -14.942 -6.868 14.416 1.00 95.75 96 CYS A C 1
ATOM 769 O O . CYS A 1 96 ? -14.181 -7.765 14.056 1.00 95.75 96 CYS A O 1
ATOM 771 N N . ASN A 1 97 ? -15.791 -7.004 15.439 1.00 94.94 97 ASN A N 1
ATOM 772 C CA . ASN A 1 97 ? -15.917 -8.208 16.276 1.00 94.94 97 ASN A CA 1
ATOM 773 C C . ASN A 1 97 ? -14.603 -8.668 16.944 1.00 94.94 97 ASN A C 1
ATOM 775 O O . ASN A 1 97 ? -14.427 -9.841 17.253 1.00 94.94 97 ASN A O 1
ATOM 779 N N . TYR A 1 98 ? -13.673 -7.740 17.180 1.00 95.12 98 TYR A N 1
ATOM 780 C CA . TYR A 1 98 ? -12.428 -7.978 17.907 1.00 95.12 98 TYR A CA 1
ATOM 781 C C . TYR A 1 98 ? -11.943 -6.676 18.544 1.00 95.12 98 TYR A C 1
ATOM 783 O O . TYR A 1 98 ? -12.036 -5.616 17.927 1.00 95.12 98 TYR A O 1
ATOM 791 N N . VAL A 1 99 ? -11.416 -6.759 19.766 1.00 94.81 99 VAL A N 1
ATOM 792 C CA . VAL A 1 99 ? -10.762 -5.647 20.467 1.00 94.81 99 VAL A CA 1
ATOM 793 C C . VAL A 1 99 ? -9.468 -6.173 21.067 1.00 94.81 99 VAL A C 1
ATOM 795 O O . VAL A 1 99 ? -9.482 -7.080 21.894 1.00 94.81 99 VAL A O 1
ATOM 798 N N . GLY A 1 100 ? -8.348 -5.606 20.639 1.00 95.19 100 GLY A N 1
ATOM 799 C CA . GLY A 1 100 ? -7.022 -6.028 21.066 1.00 95.19 100 GLY A CA 1
ATOM 800 C C . GLY A 1 100 ? -5.946 -5.581 20.078 1.00 95.19 100 GLY A C 1
ATOM 801 O O . GLY A 1 100 ? -6.265 -4.964 19.059 1.00 95.19 100 GLY A O 1
ATOM 802 N N . PRO A 1 101 ? -4.665 -5.843 20.375 1.00 95.25 101 PRO A N 1
ATOM 803 C CA . PRO A 1 101 ? -3.574 -5.552 19.455 1.00 95.25 101 PRO A CA 1
ATOM 804 C C . PRO A 1 101 ? -3.704 -6.368 18.165 1.00 95.25 101 PRO A C 1
ATOM 806 O O . PRO A 1 101 ? -3.768 -7.592 18.202 1.00 95.25 101 PRO A O 1
ATOM 809 N N . ALA A 1 102 ? -3.684 -5.701 17.015 1.00 96.25 102 ALA A N 1
ATOM 810 C CA . ALA A 1 102 ? -3.688 -6.359 15.710 1.00 96.25 102 ALA A CA 1
ATOM 811 C C . ALA A 1 102 ? -2.720 -5.679 14.739 1.00 96.25 102 ALA A C 1
ATOM 813 O O . ALA A 1 102 ? -2.455 -4.483 14.842 1.00 96.25 102 ALA A O 1
ATOM 814 N N . LYS A 1 103 ? -2.204 -6.435 13.765 1.00 96.25 103 LYS A N 1
ATOM 815 C CA . LYS A 1 103 ? -1.359 -5.920 12.679 1.00 96.25 103 LYS A CA 1
ATOM 816 C C . LYS A 1 103 ? -2.175 -5.864 11.390 1.00 96.25 103 LYS A C 1
ATOM 818 O O . LYS A 1 103 ? -2.686 -6.887 10.946 1.00 96.25 103 LYS A O 1
ATOM 823 N N . VAL A 1 104 ? -2.259 -4.690 10.775 1.00 97.69 104 VAL A N 1
ATOM 824 C CA . VAL A 1 104 ? -2.881 -4.489 9.461 1.00 97.69 104 VAL A CA 1
ATOM 825 C C . VAL A 1 104 ? -1.784 -4.197 8.447 1.00 97.69 104 VAL A C 1
ATOM 827 O O . VAL A 1 104 ? -0.952 -3.314 8.663 1.00 97.69 104 VAL A O 1
ATOM 830 N N . ILE A 1 105 ? -1.793 -4.937 7.338 1.00 97.62 105 ILE A N 1
ATOM 831 C CA . ILE A 1 105 ? -0.914 -4.685 6.196 1.00 97.62 105 ILE A CA 1
ATOM 832 C C . ILE A 1 105 ? -1.716 -4.177 4.999 1.00 97.62 105 ILE A C 1
ATOM 834 O O . ILE A 1 105 ? -2.867 -4.563 4.801 1.00 97.62 105 ILE A O 1
ATOM 838 N N . VAL A 1 106 ? -1.095 -3.336 4.178 1.00 98.19 106 VAL A N 1
ATOM 839 C 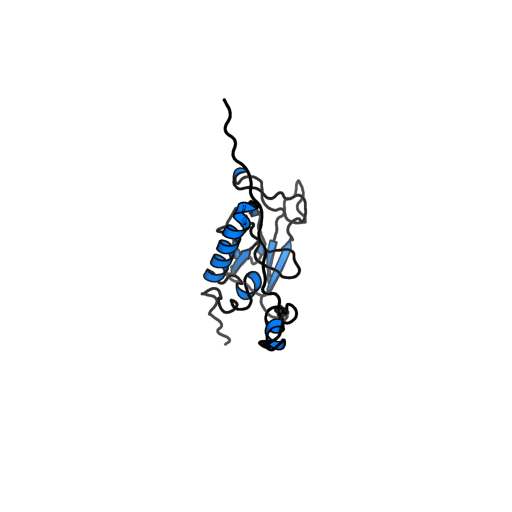CA . VAL A 1 106 ? -1.647 -2.866 2.903 1.00 98.19 106 VAL A CA 1
ATOM 840 C C . VAL A 1 106 ? -0.654 -3.198 1.800 1.00 98.19 106 VAL A C 1
ATOM 842 O O . VAL A 1 106 ? 0.526 -2.858 1.898 1.00 98.19 106 VAL A O 1
ATOM 845 N N . GLN A 1 107 ? -1.131 -3.851 0.742 1.00 97.81 107 GLN A N 1
ATOM 846 C CA . GLN A 1 107 ? -0.346 -4.213 -0.437 1.00 97.81 107 GLN A CA 1
ATOM 847 C C . GLN A 1 107 ? -1.060 -3.711 -1.695 1.00 97.81 107 GLN A C 1
ATOM 849 O O . GLN A 1 107 ? -2.285 -3.764 -1.784 1.00 97.81 107 GLN A O 1
ATOM 854 N N . LEU A 1 108 ? -0.297 -3.236 -2.685 1.00 98.38 108 LEU A N 1
ATOM 855 C CA . LEU A 1 108 ? -0.849 -2.949 -4.009 1.00 98.38 108 LEU A CA 1
ATOM 856 C C . LEU A 1 108 ? -1.028 -4.243 -4.798 1.00 98.38 108 LEU A C 1
ATOM 858 O O . LEU A 1 108 ? -0.101 -5.057 -4.897 1.00 98.38 108 LEU A O 1
ATOM 862 N N . VAL A 1 109 ? -2.208 -4.375 -5.396 1.00 98.56 109 VAL A N 1
ATOM 863 C CA . VAL A 1 109 ? -2.619 -5.516 -6.214 1.00 98.56 109 VAL A CA 1
ATOM 864 C C . VAL A 1 109 ? -3.101 -5.064 -7.591 1.00 98.56 109 VAL A C 1
ATOM 866 O O . VAL A 1 109 ? -3.372 -3.882 -7.816 1.00 98.56 109 VAL A O 1
ATOM 869 N N . THR A 1 110 ? -3.166 -5.995 -8.534 1.00 98.06 110 THR A N 1
ATOM 870 C CA . THR A 1 110 ? -3.701 -5.763 -9.877 1.00 98.06 110 THR A CA 1
ATOM 871 C C . THR A 1 110 ? -5.226 -5.638 -9.865 1.00 98.06 110 THR A C 1
ATOM 873 O O . THR A 1 110 ? -5.914 -6.244 -9.049 1.00 98.06 110 THR A O 1
ATOM 876 N N . ASN A 1 111 ? -5.762 -4.858 -10.806 1.00 95.56 111 ASN A N 1
ATOM 877 C CA . ASN A 1 111 ? -7.197 -4.766 -11.075 1.00 95.56 111 ASN A CA 1
ATOM 878 C C . ASN A 1 111 ? -7.536 -5.602 -12.321 1.00 95.56 111 ASN A C 1
ATOM 880 O O . ASN A 1 111 ? -7.707 -5.059 -13.412 1.00 95.56 111 ASN A O 1
ATOM 884 N N . GLY A 1 112 ? -7.524 -6.927 -12.177 1.00 92.88 112 GLY A N 1
ATOM 885 C CA . GLY A 1 112 ? -7.810 -7.882 -13.252 1.00 92.88 112 GLY A CA 1
ATOM 886 C C . GLY A 1 112 ? -8.745 -8.998 -12.788 1.00 92.88 112 GLY A C 1
ATOM 887 O O . GLY A 1 112 ? -9.173 -9.003 -11.639 1.00 92.88 112 GLY A O 1
ATOM 888 N N . LYS A 1 113 ? -9.043 -9.963 -13.675 1.00 92.31 113 LYS A N 1
ATOM 889 C CA . LYS A 1 113 ? -9.896 -11.128 -13.347 1.00 92.31 113 LYS A CA 1
ATOM 890 C C . LYS A 1 113 ? -9.359 -11.904 -12.138 1.00 92.31 113 LYS A C 1
ATOM 892 O O . LYS A 1 113 ? -10.135 -12.322 -11.289 1.00 92.31 113 LYS A O 1
ATOM 897 N N . ASN A 1 114 ? -8.036 -12.044 -12.073 1.00 93.81 114 ASN A N 1
ATOM 898 C CA . ASN A 1 114 ? -7.317 -12.686 -10.982 1.00 93.81 114 ASN A CA 1
ATOM 899 C C . ASN A 1 114 ? -6.431 -11.645 -10.284 1.00 93.81 114 ASN A C 1
ATOM 901 O O . ASN A 1 114 ? -5.615 -10.979 -10.936 1.00 93.81 114 ASN A O 1
ATOM 905 N N . THR A 1 115 ? -6.585 -11.519 -8.968 1.00 95.94 115 THR A N 1
ATOM 906 C CA . THR A 1 115 ? -5.816 -10.590 -8.132 1.00 95.94 115 THR A CA 1
ATOM 907 C C . THR A 1 115 ? -4.385 -11.090 -7.955 1.00 95.94 115 THR A C 1
ATOM 909 O O . THR A 1 115 ? -4.177 -12.190 -7.465 1.00 95.94 115 THR A O 1
ATOM 912 N N . HIS A 1 116 ? -3.400 -10.266 -8.309 1.00 97.44 116 HIS A N 1
ATOM 913 C CA . HIS A 1 116 ? -1.972 -10.558 -8.140 1.00 97.44 116 HIS A CA 1
ATOM 914 C C . HIS A 1 116 ? -1.254 -9.368 -7.502 1.00 97.44 116 HIS A C 1
ATOM 916 O O . HIS A 1 116 ? -1.790 -8.256 -7.490 1.00 97.44 116 HIS A O 1
ATOM 922 N N . LEU A 1 117 ? -0.024 -9.556 -7.013 1.00 98.12 117 LEU A N 1
ATOM 923 C CA . LEU A 1 117 ? 0.813 -8.426 -6.595 1.00 98.12 117 LEU A CA 1
ATOM 924 C C . LEU A 1 117 ? 1.042 -7.444 -7.753 1.00 98.12 117 LEU A C 1
ATOM 926 O O . LEU A 1 117 ? 1.359 -7.831 -8.875 1.00 98.12 117 LEU A O 1
ATOM 930 N N . HIS A 1 118 ? 0.923 -6.146 -7.468 1.00 98.38 118 HIS A N 1
ATOM 931 C CA . HIS A 1 118 ? 1.308 -5.107 -8.422 1.00 98.38 118 HIS A CA 1
ATOM 932 C C . HIS A 1 118 ? 2.815 -4.823 -8.344 1.00 98.38 118 HIS A C 1
ATOM 934 O O . HIS A 1 118 ? 3.408 -4.881 -7.272 1.00 98.38 118 HIS A O 1
ATOM 940 N N . ALA A 1 119 ? 3.438 -4.413 -9.449 1.00 98.19 119 ALA A N 1
ATOM 941 C CA . ALA A 1 119 ? 4.855 -4.022 -9.465 1.00 98.19 119 ALA A CA 1
ATOM 942 C C . ALA A 1 119 ? 5.118 -2.599 -8.918 1.00 98.19 119 ALA A C 1
ATOM 944 O O . ALA A 1 119 ? 6.258 -2.160 -8.826 1.00 98.19 119 ALA A O 1
ATOM 945 N N . HIS A 1 120 ? 4.063 -1.846 -8.598 1.00 98.31 120 HIS A N 1
ATOM 946 C CA . HIS A 1 120 ? 4.185 -0.537 -7.948 1.00 98.31 120 HIS A CA 1
ATOM 947 C C . HIS A 1 120 ? 4.291 -0.732 -6.440 1.00 98.31 120 HIS A C 1
ATOM 949 O O . HIS A 1 120 ? 3.783 -1.719 -5.906 1.00 98.31 120 HIS A O 1
ATOM 955 N N . SER A 1 121 ? 4.885 0.241 -5.759 1.00 97.31 121 SER A N 1
ATOM 956 C CA . SER A 1 121 ? 5.139 0.159 -4.320 1.00 97.31 121 SER A CA 1
ATOM 957 C C . SER A 1 121 ? 4.351 1.217 -3.560 1.00 97.31 121 SER A C 1
ATOM 959 O O . SER A 1 121 ? 4.249 2.359 -4.009 1.00 97.31 121 SER A O 1
ATOM 961 N N . LEU A 1 122 ? 3.819 0.858 -2.390 1.00 97.1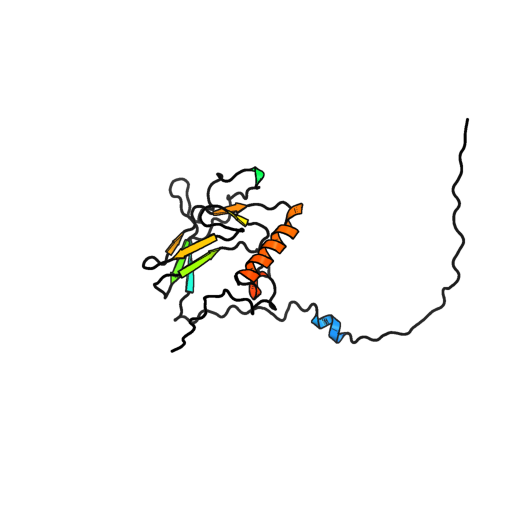9 122 LEU A N 1
ATOM 962 C CA . LEU A 1 122 ? 3.403 1.861 -1.411 1.00 97.19 122 LEU A CA 1
ATOM 963 C C . LEU A 1 122 ? 4.636 2.523 -0.807 1.00 97.19 122 LEU A C 1
ATOM 965 O O . LEU A 1 122 ? 5.615 1.856 -0.480 1.00 97.19 122 LEU A O 1
ATOM 969 N N . VAL A 1 123 ? 4.579 3.837 -0.653 1.00 95.94 123 VAL A N 1
ATOM 970 C CA . VAL A 1 123 ? 5.631 4.626 -0.007 1.00 95.94 123 VAL A CA 1
ATOM 971 C C . VAL A 1 123 ? 5.017 5.585 0.997 1.00 95.94 123 VAL A C 1
ATOM 973 O O . VAL A 1 123 ? 3.836 5.908 0.913 1.00 95.94 123 VAL A O 1
ATOM 976 N N . GLY A 1 124 ? 5.825 6.070 1.933 1.00 93.56 124 GLY A N 1
ATOM 977 C CA . GLY A 1 124 ? 5.402 7.032 2.943 1.00 93.56 124 GLY A CA 1
ATOM 978 C C . GLY A 1 124 ? 5.452 6.450 4.347 1.00 93.56 124 GLY A C 1
ATOM 979 O O . GLY A 1 124 ? 6.300 5.613 4.652 1.00 93.56 124 GLY A O 1
ATOM 980 N N . LYS A 1 125 ? 4.581 6.935 5.236 1.00 91.94 125 LYS A N 1
ATOM 981 C CA . LYS A 1 125 ? 4.653 6.566 6.654 1.00 91.94 125 LYS A CA 1
ATOM 982 C C . LYS A 1 125 ? 4.338 5.077 6.825 1.00 91.94 125 LYS A C 1
ATOM 984 O O . LYS A 1 125 ? 3.356 4.592 6.268 1.00 91.94 125 LYS A O 1
ATOM 989 N N . HIS A 1 126 ? 5.156 4.378 7.612 1.00 95.12 126 HIS A N 1
ATOM 990 C CA . HIS A 1 126 ? 4.999 2.947 7.898 1.00 95.12 126 HIS A CA 1
ATOM 991 C C . HIS A 1 126 ? 5.054 2.036 6.658 1.00 95.12 126 HIS A C 1
ATOM 993 O O . HIS A 1 126 ? 4.518 0.930 6.690 1.00 95.12 126 HIS A O 1
ATOM 999 N N . CYS A 1 127 ? 5.650 2.512 5.559 1.00 95.62 127 CYS A N 1
ATOM 1000 C CA . CYS A 1 127 ? 5.828 1.735 4.338 1.00 95.62 127 CYS A CA 1
ATOM 1001 C C . CYS A 1 127 ? 7.274 1.263 4.205 1.00 95.62 127 CYS A C 1
ATOM 1003 O O . CYS A 1 127 ? 8.193 2.079 4.245 1.00 95.62 127 CYS A O 1
ATOM 1005 N N . GLU A 1 128 ? 7.445 -0.031 3.976 1.00 95.38 128 GLU A N 1
ATOM 1006 C CA . GLU A 1 128 ? 8.726 -0.690 3.725 1.00 95.38 128 GLU A CA 1
ATOM 1007 C C . GLU A 1 128 ? 8.507 -1.740 2.628 1.00 95.38 128 GLU A C 1
ATOM 1009 O O . GLU A 1 128 ? 7.464 -2.395 2.601 1.00 95.38 128 GLU A O 1
ATOM 1014 N N . ASP A 1 129 ? 9.418 -1.826 1.656 1.00 94.88 129 ASP A N 1
ATOM 1015 C CA . ASP A 1 129 ? 9.351 -2.767 0.520 1.00 94.88 129 ASP A CA 1
ATOM 1016 C C . ASP A 1 129 ? 8.010 -2.773 -0.244 1.00 94.88 129 ASP A C 1
ATOM 1018 O O . ASP A 1 129 ? 7.533 -3.776 -0.781 1.00 94.88 129 ASP A O 1
ATOM 1022 N N . GLY A 1 130 ? 7.363 -1.607 -0.313 1.00 95.19 130 GLY A N 1
ATOM 1023 C CA . GLY A 1 130 ? 6.080 -1.451 -0.992 1.00 95.19 130 GLY A CA 1
ATOM 1024 C C . GLY A 1 130 ? 4.876 -1.990 -0.221 1.00 95.19 130 GLY A C 1
ATOM 1025 O O . GLY A 1 130 ? 3.831 -2.213 -0.841 1.00 95.19 130 GLY A O 1
ATOM 1026 N N . ILE A 1 131 ? 5.009 -2.202 1.091 1.00 97.62 131 ILE A N 1
ATOM 1027 C CA . ILE A 1 131 ? 3.963 -2.681 1.998 1.00 97.62 131 ILE A CA 1
ATOM 1028 C C . ILE A 1 131 ? 3.816 -1.687 3.148 1.00 97.62 131 ILE A C 1
ATOM 1030 O O . ILE A 1 131 ? 4.794 -1.350 3.809 1.00 97.62 131 ILE A O 1
ATOM 1034 N N . CYS A 1 132 ? 2.594 -1.224 3.416 1.00 97.50 132 CYS A N 1
ATOM 1035 C CA . CYS A 1 132 ? 2.318 -0.442 4.622 1.00 97.50 132 CYS A CA 1
ATOM 1036 C C . CYS A 1 132 ? 1.960 -1.390 5.766 1.00 97.50 132 CYS A C 1
ATOM 1038 O O . CYS A 1 132 ? 1.079 -2.224 5.580 1.00 97.50 132 CYS A O 1
ATOM 1040 N N . THR A 1 133 ? 2.603 -1.264 6.927 1.00 97.25 133 THR A N 1
ATOM 1041 C CA . THR A 1 133 ? 2.308 -2.082 8.114 1.00 97.25 133 THR A CA 1
ATOM 1042 C C . THR A 1 133 ? 2.005 -1.188 9.306 1.00 97.25 133 THR A C 1
ATOM 1044 O O . THR A 1 133 ? 2.837 -0.385 9.713 1.00 97.25 133 THR A O 1
ATOM 1047 N N . VAL A 1 134 ? 0.824 -1.338 9.895 1.00 96.62 134 VAL A N 1
ATOM 1048 C CA . VAL A 1 134 ? 0.357 -0.521 11.022 1.00 96.62 134 VAL A CA 1
ATOM 1049 C C . VAL A 1 134 ? -0.270 -1.404 12.092 1.00 96.62 134 VAL A C 1
ATOM 1051 O O . VAL A 1 134 ? -0.821 -2.465 11.798 1.00 96.62 134 VAL A O 1
ATOM 1054 N N . THR A 1 135 ? -0.187 -0.973 13.345 1.00 95.69 135 THR A N 1
ATOM 1055 C CA . THR A 1 135 ? -0.826 -1.649 14.476 1.00 95.69 135 THR A CA 1
ATOM 1056 C C . THR A 1 135 ? -2.166 -0.987 14.806 1.00 95.69 135 THR A C 1
ATOM 1058 O O . THR A 1 135 ? -2.262 0.236 14.866 1.00 95.69 135 THR A O 1
ATOM 1061 N N . ALA A 1 136 ? -3.203 -1.801 15.002 1.00 94.44 136 ALA A N 1
ATOM 1062 C CA . ALA A 1 136 ? -4.517 -1.411 15.508 1.00 94.44 136 ALA A CA 1
ATOM 1063 C C . ALA A 1 136 ? -4.660 -1.842 16.977 1.00 94.44 136 ALA A C 1
ATOM 1065 O O . ALA A 1 136 ? -4.029 -2.812 17.405 1.00 94.44 136 ALA A O 1
ATOM 1066 N N . GLY A 1 137 ? -5.519 -1.160 17.735 1.00 91.38 137 GLY A N 1
ATOM 1067 C CA . GLY A 1 137 ? -5.767 -1.450 19.145 1.00 91.38 137 GLY A CA 1
ATOM 1068 C C . GLY A 1 137 ? -4.767 -0.783 20.106 1.00 91.38 137 GLY A C 1
ATOM 1069 O O . GLY A 1 137 ? -3.937 0.026 19.695 1.00 91.38 137 GLY A O 1
ATOM 1070 N N . PRO A 1 138 ? -4.858 -1.064 21.420 1.00 86.88 138 PRO A N 1
ATOM 1071 C CA . PRO A 1 138 ? -5.740 -2.054 22.048 1.00 86.88 138 PRO A CA 1
ATOM 1072 C C . PRO A 1 138 ? -7.195 -1.592 22.236 1.00 86.88 138 PRO A C 1
ATOM 1074 O O . PRO A 1 138 ? -8.041 -2.413 22.560 1.00 86.88 138 PRO A O 1
ATOM 1077 N N . LYS A 1 139 ? -7.497 -0.296 22.064 1.00 88.50 139 LYS A N 1
ATOM 1078 C CA . LYS A 1 139 ? -8.854 0.263 22.255 1.00 88.50 139 LYS A CA 1
ATOM 1079 C C . LYS A 1 139 ? -9.485 0.778 20.965 1.00 88.50 139 LYS A C 1
ATOM 1081 O O . LYS A 1 139 ? -10.683 0.614 20.769 1.00 88.50 139 LYS A O 1
ATOM 1086 N N . ASP A 1 140 ? -8.685 1.407 20.107 1.00 93.62 140 ASP A N 1
ATOM 1087 C CA . ASP A 1 140 ? -9.149 1.903 18.817 1.00 93.62 140 ASP A CA 1
ATOM 1088 C C . ASP A 1 140 ? -8.841 0.879 17.726 1.00 93.62 140 ASP A C 1
ATOM 1090 O O . ASP A 1 140 ? -7.682 0.612 17.409 1.00 93.62 140 ASP A O 1
ATOM 1094 N N . MET A 1 141 ? -9.894 0.282 17.180 1.00 96.94 141 MET A N 1
ATOM 1095 C CA . MET A 1 141 ? -9.796 -0.714 16.115 1.00 96.94 141 MET A CA 1
ATOM 1096 C C . MET A 1 141 ? -9.925 -0.095 14.723 1.00 96.94 141 MET A C 1
ATOM 1098 O O . MET A 1 141 ? -10.005 -0.825 13.733 1.00 96.94 141 MET A O 1
ATOM 1102 N N . VAL A 1 142 ? -9.970 1.236 14.641 1.00 97.81 142 VAL A N 1
ATOM 1103 C CA . VAL A 1 142 ? -10.006 1.998 13.399 1.00 97.81 142 VAL A CA 1
ATOM 1104 C C . VAL A 1 142 ? -8.596 2.453 13.035 1.00 97.81 142 VAL A C 1
ATOM 1106 O O . VAL A 1 142 ? -7.876 3.027 13.846 1.00 97.81 142 VAL A O 1
ATOM 1109 N N . VAL A 1 143 ? -8.199 2.231 11.783 1.00 97.62 143 VAL A N 1
ATOM 1110 C CA . VAL A 1 143 ? -6.884 2.625 11.273 1.00 97.62 143 VAL A CA 1
ATOM 1111 C C . VAL A 1 143 ? -7.033 3.421 9.986 1.00 97.62 143 VAL A C 1
ATOM 1113 O O . VAL A 1 143 ? -7.687 2.977 9.044 1.00 97.62 143 VAL A O 1
ATOM 1116 N N . GLY A 1 144 ? -6.426 4.609 9.955 1.00 97.00 144 GLY A N 1
ATOM 1117 C CA . GLY A 1 144 ? -6.397 5.499 8.794 1.00 97.00 144 GLY A CA 1
ATOM 1118 C C . GLY A 1 144 ? -5.016 5.576 8.141 1.00 97.00 144 GLY A C 1
ATOM 1119 O O . GLY A 1 144 ? -3.989 5.486 8.812 1.00 97.00 144 GLY A O 1
ATOM 1120 N N . PHE A 1 145 ? -4.989 5.809 6.829 1.00 97.00 145 PHE A N 1
ATOM 1121 C CA . PHE A 1 145 ? -3.778 5.750 6.007 1.00 97.00 145 PHE A CA 1
ATOM 1122 C C . PHE A 1 145 ? -3.486 7.077 5.285 1.00 97.00 145 PHE A C 1
ATOM 1124 O O . PHE A 1 145 ? -3.584 7.185 4.064 1.00 97.00 145 PHE A O 1
ATOM 1131 N N . ALA A 1 146 ? -3.118 8.117 6.038 1.00 92.62 146 ALA A N 1
ATOM 1132 C CA . ALA A 1 146 ? -3.035 9.484 5.510 1.00 92.62 146 ALA A CA 1
ATOM 1133 C C . ALA A 1 146 ? -1.834 9.795 4.599 1.00 92.62 146 ALA A C 1
ATOM 1135 O O . ALA A 1 146 ? -1.883 10.719 3.788 1.00 92.62 146 ALA A O 1
ATOM 1136 N N . ASN A 1 147 ? -0.736 9.052 4.732 1.00 92.44 147 ASN A N 1
ATOM 1137 C CA . ASN A 1 147 ? 0.542 9.364 4.085 1.00 92.44 147 ASN A CA 1
ATOM 1138 C C . ASN A 1 147 ? 0.981 8.281 3.095 1.00 92.44 147 ASN A C 1
ATOM 1140 O O . ASN A 1 147 ? 2.177 8.045 2.962 1.00 92.44 147 ASN A O 1
ATOM 1144 N N . LEU A 1 148 ? 0.034 7.620 2.424 1.00 95.88 148 LEU A N 1
ATOM 1145 C CA . LEU A 1 148 ? 0.354 6.633 1.393 1.00 95.88 148 LEU A CA 1
ATOM 1146 C C . LEU A 1 148 ? 0.616 7.304 0.047 1.00 95.88 148 LEU A C 1
ATOM 1148 O O . LEU A 1 148 ? -0.271 7.916 -0.531 1.00 95.88 148 LEU A O 1
ATOM 1152 N N . GLY A 1 149 ? 1.823 7.165 -0.478 1.00 96.38 149 GLY A N 1
ATOM 1153 C CA . GLY A 1 149 ? 2.151 7.419 -1.873 1.00 96.38 149 GLY A CA 1
ATOM 1154 C C . GLY A 1 149 ? 2.158 6.123 -2.681 1.00 96.38 149 GLY A C 1
ATOM 1155 O O . GLY A 1 149 ? 2.300 5.034 -2.127 1.00 96.38 149 GLY A O 1
ATOM 1156 N N . ILE A 1 150 ? 2.045 6.246 -4.005 1.00 97.25 150 ILE A N 1
ATOM 1157 C CA . ILE A 1 150 ? 2.237 5.124 -4.931 1.00 97.25 150 ILE A CA 1
ATOM 1158 C C . ILE A 1 150 ? 3.438 5.436 -5.815 1.00 97.25 150 ILE A C 1
ATOM 1160 O O . ILE A 1 150 ? 3.418 6.380 -6.614 1.00 97.25 150 ILE A O 1
ATOM 1164 N N . LEU A 1 151 ? 4.479 4.628 -5.648 1.00 96.94 151 LEU A N 1
ATOM 1165 C CA . LEU A 1 151 ? 5.702 4.687 -6.422 1.00 96.94 151 LEU A CA 1
ATOM 1166 C C . LEU A 1 151 ? 5.520 3.932 -7.739 1.00 96.94 151 LEU A C 1
ATOM 1168 O O . LEU A 1 151 ? 5.301 2.719 -7.769 1.00 96.94 151 LEU A O 1
ATOM 1172 N N . HIS A 1 152 ? 5.628 4.675 -8.831 1.00 97.44 152 HIS A N 1
ATOM 1173 C CA . HIS A 1 152 ? 5.547 4.176 -10.187 1.00 97.44 152 HIS A CA 1
ATOM 1174 C C . HIS A 1 152 ? 6.877 3.527 -10.589 1.00 97.44 152 HIS A C 1
ATOM 1176 O O . HIS A 1 152 ? 7.917 4.186 -10.672 1.00 97.44 152 HIS A O 1
ATOM 1182 N N . VAL A 1 153 ? 6.831 2.227 -10.878 1.00 97.56 153 VAL A N 1
ATOM 1183 C CA . VAL A 1 153 ? 7.970 1.470 -11.413 1.00 97.56 153 VAL A CA 1
ATOM 1184 C C . VAL A 1 153 ? 8.088 1.692 -12.919 1.00 97.56 153 VAL A C 1
ATOM 1186 O O . VAL A 1 153 ? 7.090 1.682 -13.636 1.00 97.56 153 VAL A O 1
ATOM 1189 N N . THR A 1 154 ? 9.301 1.891 -13.429 1.00 97.25 154 THR A N 1
ATOM 1190 C CA . THR A 1 154 ? 9.501 2.020 -14.877 1.00 97.25 154 THR A CA 1
ATOM 1191 C C . THR A 1 154 ? 9.309 0.673 -15.567 1.00 97.25 154 THR A C 1
ATOM 1193 O O . THR A 1 154 ? 9.613 -0.373 -14.998 1.00 97.25 154 THR A O 1
ATOM 1196 N N . LYS A 1 155 ? 8.885 0.687 -16.837 1.00 97.25 155 LYS A N 1
ATOM 1197 C CA . LYS A 1 155 ? 8.655 -0.535 -17.629 1.00 97.25 155 LYS A CA 1
ATOM 1198 C C . LYS A 1 155 ? 9.850 -1.500 -17.620 1.00 97.25 155 LYS A C 1
ATOM 1200 O O . LYS A 1 155 ? 9.655 -2.705 -17.544 1.00 97.25 155 LYS A O 1
ATOM 1205 N N . LYS A 1 156 ? 11.077 -0.966 -17.658 1.00 97.94 156 LYS A N 1
ATOM 1206 C CA . LYS A 1 156 ? 12.319 -1.757 -17.637 1.00 97.94 156 LYS A CA 1
ATOM 1207 C C . LYS A 1 156 ? 12.536 -2.503 -16.316 1.00 97.94 156 LYS A C 1
ATOM 1209 O O . LYS A 1 156 ? 13.184 -3.537 -16.324 1.00 97.94 156 LYS A O 1
ATOM 1214 N N . LYS A 1 157 ? 11.997 -1.981 -15.212 1.00 97.25 157 LYS A N 1
ATOM 1215 C CA . LYS A 1 157 ? 12.181 -2.517 -13.859 1.00 97.25 157 LYS A CA 1
ATOM 1216 C C . LYS A 1 157 ? 11.004 -3.351 -13.353 1.00 97.25 157 LYS A C 1
ATOM 1218 O O . LYS A 1 157 ? 11.059 -3.857 -12.238 1.00 97.25 157 LYS A O 1
ATOM 1223 N N . VAL A 1 158 ? 9.935 -3.489 -14.143 1.00 98.00 158 VAL A N 1
ATOM 1224 C CA . VAL A 1 158 ? 8.720 -4.215 -13.730 1.00 98.00 158 VAL A CA 1
ATOM 1225 C C . VAL A 1 158 ? 9.047 -5.641 -13.302 1.00 98.00 158 VAL A C 1
ATOM 1227 O O . VAL A 1 158 ? 8.592 -6.049 -12.242 1.00 98.00 158 VAL A O 1
ATOM 1230 N N . PHE A 1 159 ? 9.835 -6.367 -14.099 1.00 97.94 159 PHE A N 1
ATOM 1231 C CA . PHE A 1 159 ? 10.145 -7.772 -13.839 1.00 97.94 159 PHE A CA 1
ATOM 1232 C C . PHE A 1 159 ? 10.932 -7.951 -12.533 1.00 97.94 159 PHE A C 1
ATOM 1234 O O . PHE A 1 159 ? 10.415 -8.568 -11.610 1.00 97.94 159 PHE A O 1
ATOM 1241 N N . GLU A 1 160 ? 12.108 -7.318 -12.417 1.00 97.81 160 GLU A N 1
ATOM 1242 C CA . GLU A 1 160 ? 12.955 -7.395 -11.211 1.00 97.81 160 GLU A CA 1
ATOM 1243 C C . GLU A 1 160 ? 12.210 -6.947 -9.942 1.00 97.81 160 GLU A C 1
ATOM 1245 O O . GLU A 1 160 ? 12.340 -7.551 -8.881 1.00 97.81 160 GLU A O 1
ATOM 1250 N N . THR A 1 161 ? 11.380 -5.903 -10.050 1.00 97.50 161 THR A N 1
ATOM 1251 C CA . THR A 1 161 ? 10.635 -5.373 -8.902 1.00 97.50 161 THR A CA 1
ATOM 1252 C C . THR A 1 161 ? 9.518 -6.324 -8.499 1.00 97.50 161 THR A C 1
ATOM 1254 O O . THR A 1 161 ? 9.303 -6.551 -7.312 1.00 97.50 161 THR A O 1
ATOM 1257 N N . LEU A 1 162 ? 8.784 -6.875 -9.468 1.00 97.88 162 LEU A N 1
ATOM 1258 C CA . LEU A 1 162 ? 7.694 -7.799 -9.188 1.00 97.88 162 LEU A CA 1
ATOM 1259 C C . LEU A 1 162 ? 8.216 -9.101 -8.574 1.00 97.88 162 LEU A C 1
ATOM 1261 O O . LEU A 1 162 ? 7.655 -9.547 -7.578 1.00 97.88 162 LEU A O 1
ATOM 1265 N N . GLU A 1 163 ? 9.305 -9.652 -9.112 1.00 98.06 163 GLU A N 1
ATOM 1266 C CA . GLU A 1 163 ? 9.969 -10.841 -8.570 1.00 98.06 163 GLU A CA 1
ATOM 1267 C C . GLU A 1 163 ? 10.394 -10.623 -7.112 1.00 98.06 163 GLU A C 1
ATOM 1269 O O . GLU A 1 163 ? 10.020 -11.405 -6.240 1.00 98.06 163 GLU A O 1
ATOM 1274 N N . ALA A 1 164 ? 11.065 -9.506 -6.809 1.00 97.62 164 ALA A N 1
ATOM 1275 C CA . ALA A 1 164 ? 11.435 -9.164 -5.436 1.00 97.62 164 ALA A CA 1
ATOM 1276 C C . ALA A 1 164 ? 10.210 -9.059 -4.506 1.00 97.62 164 ALA A C 1
ATOM 1278 O O . ALA A 1 164 ? 10.231 -9.576 -3.390 1.00 97.62 164 ALA A O 1
ATOM 1279 N N . ARG A 1 165 ? 9.106 -8.449 -4.966 1.00 97.56 165 ARG A N 1
ATOM 1280 C CA . ARG A 1 165 ? 7.865 -8.353 -4.174 1.00 97.56 165 ARG A CA 1
ATOM 1281 C C . ARG A 1 165 ? 7.212 -9.713 -3.931 1.00 97.56 165 ARG A C 1
ATOM 1283 O O . ARG A 1 165 ? 6.666 -9.925 -2.850 1.00 97.56 165 ARG A O 1
ATOM 1290 N N . MET A 1 166 ? 7.242 -10.613 -4.913 1.00 97.50 166 MET A N 1
ATOM 1291 C CA . MET A 1 166 ? 6.731 -11.981 -4.770 1.00 97.50 166 MET A CA 1
ATOM 1292 C C . MET A 1 166 ? 7.570 -12.762 -3.756 1.00 97.50 166 MET A C 1
ATOM 1294 O O . MET A 1 166 ? 7.005 -13.378 -2.853 1.00 97.50 166 MET A O 1
ATOM 1298 N N . THR A 1 167 ? 8.898 -12.660 -3.841 1.00 96.94 167 THR A N 1
ATOM 1299 C CA . THR A 1 167 ? 9.835 -13.274 -2.891 1.00 96.94 167 THR A CA 1
ATOM 1300 C C . THR A 1 167 ? 9.599 -12.781 -1.464 1.00 96.94 167 THR A C 1
ATOM 1302 O O . THR A 1 167 ? 9.391 -13.595 -0.567 1.00 96.94 167 THR A O 1
ATOM 1305 N N . GLU A 1 168 ? 9.518 -11.465 -1.247 1.00 95.81 168 GLU A N 1
ATOM 1306 C CA . GLU A 1 168 ? 9.236 -10.895 0.079 1.00 95.81 168 GLU A CA 1
ATOM 1307 C C . GLU A 1 168 ? 7.870 -11.325 0.627 1.00 95.81 168 GLU A C 1
ATOM 1309 O O . GLU A 1 168 ? 7.738 -11.630 1.813 1.00 95.81 168 GLU A O 1
ATOM 1314 N N . ALA A 1 169 ? 6.839 -11.397 -0.222 1.00 95.31 169 ALA A N 1
ATOM 1315 C CA . ALA A 1 169 ? 5.527 -11.885 0.196 1.00 95.31 169 ALA A CA 1
ATOM 1316 C C . ALA A 1 169 ? 5.562 -13.362 0.617 1.00 95.31 169 ALA A C 1
ATOM 1318 O O . ALA A 1 169 ? 4.864 -13.732 1.561 1.00 95.31 169 ALA A O 1
ATOM 1319 N N . CYS A 1 170 ? 6.387 -14.186 -0.036 1.00 95.62 170 CYS A N 1
ATOM 1320 C CA . CYS A 1 170 ? 6.595 -15.583 0.342 1.00 95.62 170 CYS A CA 1
ATOM 1321 C C . CYS A 1 170 ? 7.352 -15.701 1.669 1.00 95.62 170 CYS A C 1
ATOM 1323 O O . CYS A 1 170 ? 6.891 -16.407 2.560 1.00 95.62 170 CYS A O 1
ATOM 1325 N N . ILE A 1 171 ? 8.456 -14.962 1.832 1.00 94.94 171 ILE A N 1
ATOM 1326 C CA . ILE A 1 171 ? 9.270 -14.966 3.060 1.00 94.94 171 ILE A CA 1
ATOM 1327 C C . ILE A 1 171 ? 8.445 -14.503 4.267 1.00 94.94 171 ILE A C 1
ATOM 1329 O O . ILE A 1 171 ? 8.514 -15.101 5.337 1.00 94.94 171 ILE A O 1
ATOM 1333 N N . ARG A 1 172 ? 7.636 -13.449 4.103 1.00 94.56 172 ARG A N 1
ATOM 1334 C CA . ARG A 1 172 ? 6.809 -12.888 5.186 1.00 94.56 172 ARG A CA 1
ATOM 1335 C C . ARG A 1 172 ? 5.471 -13.612 5.375 1.00 94.56 172 ARG A C 1
ATOM 1337 O O . ARG A 1 172 ? 4.746 -13.288 6.314 1.00 94.56 172 ARG A O 1
ATOM 1344 N N . GLY A 1 173 ? 5.108 -14.531 4.477 1.00 95.88 173 GLY A N 1
ATOM 1345 C CA . GLY A 1 173 ? 3.810 -15.214 4.475 1.00 95.88 173 GLY A CA 1
ATOM 1346 C C . GLY A 1 173 ? 2.613 -14.282 4.239 1.00 95.88 173 GLY A C 1
ATOM 1347 O O . GLY A 1 173 ? 1.518 -14.506 4.756 1.00 95.88 173 GLY A O 1
ATOM 1348 N N . TYR A 1 174 ? 2.807 -13.203 3.476 1.00 96.00 174 TYR A N 1
ATOM 1349 C CA . TYR A 1 174 ? 1.772 -12.218 3.153 1.00 96.00 174 TYR A CA 1
ATOM 1350 C C . TYR A 1 174 ? 0.983 -12.628 1.908 1.00 96.00 174 TYR A C 1
ATOM 1352 O O . TYR A 1 174 ? 1.192 -12.108 0.812 1.00 96.00 174 TYR A O 1
ATOM 1360 N N . ASN A 1 175 ? 0.047 -13.557 2.114 1.00 94.56 175 ASN A N 1
ATOM 1361 C CA . ASN A 1 175 ? -0.868 -14.092 1.101 1.00 94.56 175 ASN A CA 1
ATOM 1362 C C . ASN A 1 175 ? -0.192 -14.670 -0.169 1.00 94.56 175 ASN A C 1
ATOM 1364 O O . ASN A 1 175 ? -0.698 -14.424 -1.270 1.00 94.56 175 ASN A O 1
ATOM 1368 N N . PRO A 1 176 ? 0.906 -15.452 -0.081 1.00 95.50 176 PRO A N 1
ATOM 1369 C CA . PRO A 1 176 ? 1.583 -15.976 -1.272 1.00 95.50 176 PRO A CA 1
ATOM 1370 C C . PRO A 1 176 ? 0.690 -16.908 -2.107 1.00 95.50 176 PRO A C 1
ATOM 1372 O O . PRO A 1 176 ? 0.670 -16.791 -3.330 1.00 95.50 176 PRO A O 1
ATOM 1375 N N . GLY A 1 177 ? -0.141 -17.735 -1.462 1.00 94.69 177 GLY A N 1
ATOM 1376 C CA . GLY A 1 177 ? -1.126 -18.588 -2.143 1.00 94.69 177 GLY A CA 1
ATOM 1377 C C . GLY A 1 177 ? -2.141 -17.830 -3.008 1.00 94.69 177 GLY A C 1
ATOM 1378 O O . GLY A 1 177 ? -2.598 -18.338 -4.026 1.00 94.69 177 GLY A O 1
ATOM 1379 N N . LEU A 1 178 ? -2.492 -16.603 -2.609 1.00 95.12 178 LEU A N 1
ATOM 1380 C CA . LEU A 1 178 ? -3.476 -15.780 -3.313 1.00 95.12 178 LEU A CA 1
ATOM 1381 C C . LEU A 1 178 ? -2.826 -14.855 -4.344 1.00 95.12 178 LEU A C 1
ATOM 1383 O O . LEU A 1 178 ? -3.381 -14.662 -5.419 1.00 95.12 178 LEU A O 1
ATOM 1387 N N . LEU A 1 179 ? -1.692 -14.239 -4.001 1.00 96.50 179 LEU A N 1
ATOM 1388 C CA . LEU A 1 179 ? -1.123 -13.134 -4.776 1.00 96.50 179 LEU A CA 1
ATOM 1389 C C . LEU A 1 179 ? 0.069 -13.533 -5.661 1.00 96.50 179 LEU A C 1
ATOM 1391 O O . LEU A 1 179 ? 0.480 -12.720 -6.495 1.00 96.50 179 LEU A O 1
ATOM 1395 N N . VAL A 1 180 ? 0.631 -14.733 -5.459 1.00 96.12 180 VAL A N 1
ATOM 1396 C CA . VAL A 1 180 ? 1.810 -15.255 -6.172 1.00 96.12 180 VAL A CA 1
ATOM 1397 C C . VAL A 1 180 ? 1.445 -16.513 -6.959 1.00 96.12 180 VAL A C 1
ATOM 1399 O O . VAL A 1 180 ? 1.438 -16.475 -8.186 1.00 96.12 180 VAL A O 1
ATOM 1402 N N . HIS A 1 181 ? 1.137 -17.613 -6.268 1.00 95.56 181 HIS A N 1
ATOM 1403 C CA . HIS A 1 181 ? 0.731 -18.875 -6.888 1.00 95.56 181 HIS A CA 1
ATOM 1404 C C . HIS A 1 181 ? 0.009 -19.775 -5.866 1.00 95.56 181 HIS A C 1
ATOM 1406 O O . HIS A 1 181 ? 0.495 -19.860 -4.736 1.00 95.56 181 HIS A O 1
ATOM 1412 N N . PRO A 1 182 ? -1.074 -20.494 -6.233 1.00 93.81 182 PRO A N 1
ATOM 1413 C CA . PRO A 1 182 ? -1.828 -21.356 -5.312 1.00 93.81 182 PRO A CA 1
ATOM 1414 C C . PRO A 1 182 ? -0.979 -22.381 -4.554 1.00 93.81 182 PRO A C 1
ATOM 1416 O O . PRO A 1 182 ? -1.180 -22.575 -3.356 1.00 93.81 182 PRO A O 1
ATOM 1419 N N . ASP A 1 183 ? 0.023 -22.967 -5.213 1.00 95.44 183 ASP A N 1
ATOM 1420 C CA . ASP A 1 183 ? 0.916 -23.964 -4.600 1.00 95.44 183 ASP A CA 1
ATOM 1421 C C . ASP A 1 183 ? 1.727 -23.411 -3.423 1.00 95.44 183 ASP A C 1
ATOM 1423 O O . ASP A 1 183 ? 2.234 -24.180 -2.618 1.00 95.44 183 ASP A O 1
ATOM 1427 N N . LEU A 1 184 ? 1.830 -22.087 -3.285 1.00 94.00 184 LEU A N 1
ATOM 1428 C CA . LEU A 1 184 ? 2.557 -21.424 -2.202 1.00 94.00 184 LEU A CA 1
ATOM 1429 C C . LEU A 1 184 ? 1.665 -21.112 -0.990 1.00 94.00 184 LEU A C 1
ATOM 1431 O O . LEU A 1 184 ? 2.103 -20.435 -0.063 1.00 94.00 184 LEU A O 1
ATOM 1435 N N . ALA A 1 185 ? 0.415 -21.590 -0.958 1.00 92.12 185 ALA A N 1
ATOM 1436 C CA . ALA A 1 185 ? -0.528 -21.326 0.135 1.00 92.12 185 ALA A CA 1
ATOM 1437 C C . ALA A 1 185 ? -0.073 -21.853 1.511 1.00 92.12 185 ALA A C 1
ATOM 1439 O O . ALA A 1 185 ? -0.566 -21.377 2.536 1.00 92.12 185 ALA A O 1
ATOM 1440 N N . TYR A 1 186 ? 0.869 -22.801 1.544 1.00 90.31 186 TYR A N 1
ATOM 1441 C CA . TYR A 1 186 ? 1.452 -23.331 2.781 1.00 90.31 186 TYR A CA 1
ATOM 1442 C C . TYR A 1 186 ? 2.400 -22.341 3.480 1.00 90.31 186 TYR A C 1
ATOM 1444 O O . TYR A 1 186 ? 2.666 -22.492 4.670 1.00 90.31 186 TYR A O 1
ATOM 1452 N N . LEU A 1 187 ? 2.894 -21.319 2.772 1.00 89.50 187 LEU A N 1
ATOM 1453 C CA . LEU A 1 187 ? 3.756 -20.278 3.330 1.00 89.50 187 LEU A CA 1
ATOM 1454 C C . LEU A 1 187 ? 2.897 -19.229 4.052 1.00 89.50 187 LEU A C 1
ATOM 1456 O O . LEU A 1 187 ? 2.423 -18.261 3.455 1.00 89.50 187 LEU A O 1
ATOM 1460 N N . GLN A 1 188 ? 2.659 -19.435 5.345 1.00 87.38 188 GLN A N 1
ATOM 1461 C CA . GLN A 1 188 ? 1.908 -18.507 6.195 1.00 87.38 188 GLN A CA 1
ATOM 1462 C C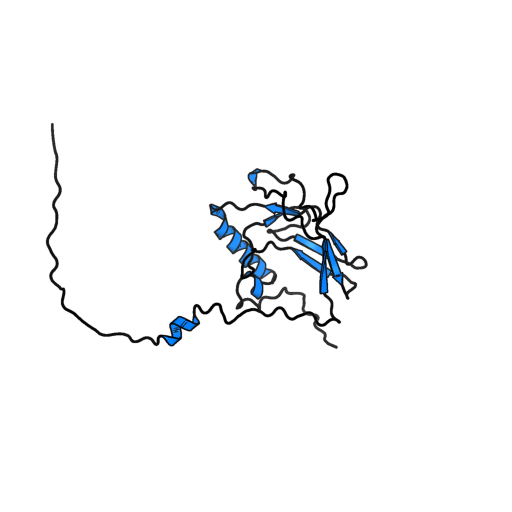 . GLN A 1 188 ? 2.854 -17.695 7.079 1.00 87.38 188 GLN A C 1
ATOM 1464 O O . GLN A 1 188 ? 3.960 -18.132 7.383 1.00 87.38 188 GLN A O 1
ATOM 1469 N N . ALA A 1 189 ? 2.434 -16.493 7.480 1.00 82.88 189 ALA A N 1
ATOM 1470 C CA . ALA A 1 189 ? 3.243 -15.649 8.352 1.00 82.88 189 ALA A CA 1
ATOM 1471 C C . ALA A 1 189 ? 3.483 -16.359 9.697 1.00 82.88 189 ALA A C 1
ATOM 1473 O O . ALA A 1 189 ? 2.531 -16.644 10.432 1.00 82.88 189 ALA A O 1
ATOM 1474 N N . GLU A 1 190 ? 4.747 -16.629 10.026 1.00 65.75 190 GLU A N 1
ATOM 1475 C CA . GLU A 1 190 ? 5.125 -17.208 11.316 1.00 65.75 190 GLU A CA 1
ATOM 1476 C C . GLU A 1 190 ? 4.727 -16.238 12.447 1.00 65.75 190 GLU A C 1
ATOM 1478 O O . GLU A 1 190 ? 5.057 -15.050 12.412 1.00 65.75 190 GLU A O 1
ATOM 1483 N N . GLY A 1 191 ? 3.946 -16.726 13.419 1.00 54.28 191 GLY A N 1
ATOM 1484 C CA . GLY A 1 191 ? 3.386 -15.925 14.522 1.00 54.28 191 GLY A CA 1
ATOM 1485 C C . GLY A 1 191 ? 1.853 -15.818 14.563 1.00 54.28 191 GLY A C 1
ATOM 1486 O O . GLY A 1 191 ? 1.318 -15.195 15.472 1.00 54.28 191 GLY A O 1
ATOM 1487 N N . GLY A 1 192 ? 1.130 -16.441 13.623 1.00 43.75 192 GLY A N 1
ATOM 1488 C CA . GLY A 1 192 ? -0.330 -16.653 13.703 1.00 43.75 192 GLY A CA 1
ATOM 1489 C C . GLY A 1 192 ? -0.744 -17.956 14.407 1.00 43.75 192 GLY A C 1
ATOM 1490 O O . GLY A 1 192 ? -1.904 -18.361 14.337 1.00 43.75 192 GLY A O 1
ATOM 1491 N N . GLY A 1 193 ? 0.215 -18.641 15.031 1.00 38.16 193 GLY A N 1
ATOM 1492 C CA . GLY A 1 193 ? 0.051 -19.934 15.685 1.00 38.16 193 GLY A CA 1
ATOM 1493 C C . GLY A 1 193 ? -0.270 -19.818 17.170 1.00 38.16 193 GLY A C 1
ATOM 1494 O O . GLY A 1 193 ? 0.470 -20.357 17.970 1.00 38.16 193 GLY A O 1
ATOM 1495 N N . ASP A 1 194 ? -1.370 -19.157 17.519 1.00 41.88 194 ASP A N 1
ATOM 1496 C CA . ASP A 1 194 ? -2.141 -19.508 18.720 1.00 41.88 194 ASP A CA 1
ATOM 1497 C C . ASP A 1 194 ? -3.591 -19.721 18.287 1.00 41.88 194 ASP A C 1
ATOM 1499 O O . ASP A 1 194 ? -4.537 -19.037 18.670 1.00 41.88 194 ASP A O 1
ATOM 1503 N N . ARG A 1 195 ? -3.766 -20.719 17.419 1.00 53.12 195 ARG A N 1
ATOM 1504 C CA . ARG A 1 195 ? -5.043 -21.410 17.268 1.00 53.12 195 ARG A CA 1
ATOM 1505 C C . ARG A 1 195 ? -5.191 -22.402 18.420 1.00 53.12 195 ARG A C 1
ATOM 1507 O O . ARG A 1 195 ? -5.254 -23.605 18.189 1.00 53.12 195 ARG A O 1
ATOM 1514 N N . GLN A 1 196 ? -5.259 -21.913 19.657 1.00 35.00 196 GLN A N 1
ATOM 1515 C CA . GLN A 1 196 ? -5.970 -22.673 20.680 1.00 35.00 196 GLN A CA 1
ATOM 1516 C C . GLN A 1 196 ? -7.459 -22.450 20.438 1.00 35.00 196 GLN A C 1
ATOM 1518 O O . GLN A 1 196 ? -8.075 -21.518 20.940 1.00 35.00 196 GLN A O 1
ATOM 1523 N N . LEU A 1 197 ? -8.010 -23.307 19.578 1.00 45.34 197 LEU A N 1
ATOM 1524 C CA . LEU A 1 197 ? -9.412 -23.684 19.660 1.00 45.34 197 LEU A CA 1
ATOM 1525 C C . LEU A 1 197 ? -9.554 -24.484 20.959 1.00 45.34 197 LEU A C 1
ATOM 1527 O O . LEU A 1 197 ? -9.214 -25.666 21.000 1.00 45.34 197 LEU A O 1
ATOM 1531 N N . GLY A 1 198 ? -9.970 -23.795 22.016 1.00 33.00 198 GLY A N 1
ATOM 1532 C CA . GLY A 1 198 ? -10.379 -24.349 23.301 1.00 33.00 198 GLY A CA 1
ATOM 1533 C C . GLY A 1 198 ? -11.625 -23.626 23.771 1.00 33.00 198 GLY A C 1
ATOM 1534 O O . GLY A 1 198 ? -11.667 -22.388 23.591 1.00 33.00 198 GLY A O 1
#

Organism: Pongo abelii (NCBI:txid9601)

InterPro domains:
  IPR000451 NF-kappa-B/Dorsal [PTHR24169] (40-168)
  IPR008967 p53-like transcription factor, DNA-binding domain superfamily [SSF49417] (50-197)
  IPR011539 Rel homology domain, DNA-binding domain [PF00554] (53-167)
  IPR011539 Rel homology domain, DNA-binding domain [PS50254] (48-176)
  IPR030492 Rel homology domain, conserved site [PS01204] (66-72)
  IPR037059 Rel homology domain (RHD), DNA-binding domain superfamily [G3DSA:2.60.40.340] (50-198)

Foldseek 3Di:
DDDDDDDDDDDDDPDDDDDDDDPPDDPVVVCVVDDPPPDDPPPPDDDPQDKDKAWPWAFQPDDADAAAVVVDQPPWAGFTNPADPVRTHFTKMFTPNDAAKDKDKDFDWDPDPATAGFLKAWDFPCGDLRMRIDIADNHGRMDGDGRTHIHDDDPVCSVVSRVVVLVVCLQQQVPNCRHPHVVSNVRHHPPPPPPPPD

Radius of gyration: 26.76 Å; chains: 1; bounding box: 63×64×82 Å

Secondary structure (DSSP, 8-state):
--------------------------TTTTTTTS-TTS-----PPPPTTS-EEEEEEPBPSSS---B-GGG-S-S----BTT-BTTB----EEEEES--S-EEEEEE-B--SSS--B-SSEEEETTEETTEEEEEE-SS--EEE-TTEEEEPPPGGGHHHHHHHHHHHHHHTTSSHHHHT-GGGTT-PPTT-------

Sequence (198 aa):
MKRTTSFRMAEDDPYLGRPEQMFHLDPSLTHTIFNPEVFQPQMALPTADGPYLQILEQPKQRGFRFRYVCEGPSHGGLPGASSEKNKKSYPQVKICNYVGPAKVIVQLVTNGKNTHLHAHSLVGKHCEDGICTVTAGPKDMVVGFANLGILHVTKKKVFETLEARMTEACIRGYNPGLLVHPDLAYLQAEGGGDRQLG